Protein AF-A0A5C4MK24-F1 (afdb_monomer_lite)

pLDDT: mean 89.55, std 13.38, range [42.47, 98.56]

Sequence (210 aa):
MLLRALAVLITLAGPALAEPLPFEGTWDCDGGPMTFSAQTYQGQPIQSIEAGVPGDYLVTMQDGYRFALMDVTATGLTWSSPESGDIMECRRASGAVAAAGDLSAWNGRPSYELFGDASMQAPLVALMGQDAYEDAKWTFSVAPEMRQYGDWVSGTGCRAHMCNQEYGAVALNLRDGRILVAMKLDGEAMRTWGEARGDLPPPIVDTMMK

Foldseek 3Di:
DDDDDDDDDDDDDDDDDPDWDLPAAWWQKPVGIWGDGQADTVNAGWPDWDDDPVQKIWTAGPVRFIWIWHNRDNFWIWIAGPVVRDIIIITHQQFFDPQLPQQCVQAFPWCLVLLVDPSNVVSVCSFPNDVVSVLVNQQQPAWGRFHDDPQKTKTKGGHVPQCVAWIKMWIAGRPRRGIKIWIGHHPDQIDITGDPDDDDGPRHVVRNVD

InterPro domains:
  IPR061272 Inhibitor of vertebrate lysozyme (Ivy)-like domain [PF08816] (120-209)

Secondary structure (DSSP, 8-state):
-------------PPPPPPPPTT-EEEEETTEEEEE-SSEETTEEEEEEEE-STT-EEEEETTS-EEEEES--SSEEEEE-TTT--EEEEEEPTTB-TTS--GGGGTTSBHHHHHH-HHHHHHHHHHH-HHHHHHHHHHTSB-PBPEEETTEEEEEEE-TT-TTTSEEEEEEETTT-BEEEEEE-TTSPPEEES---SS--HHHHHHHT-

Structure (mmCIF, N/CA/C/O backbone):
data_AF-A0A5C4MK24-F1
#
_entry.id   AF-A0A5C4MK24-F1
#
loop_
_atom_site.group_PDB
_atom_site.id
_atom_site.type_symbol
_atom_site.label_atom_id
_atom_site.label_alt_id
_atom_site.label_comp_id
_atom_site.label_asym_id
_atom_site.label_entity_id
_atom_site.label_seq_id
_atom_site.pdbx_PDB_ins_code
_atom_site.Cartn_x
_atom_site.Cartn_y
_atom_site.Cartn_z
_atom_site.occupancy
_atom_site.B_iso_or_equiv
_atom_site.auth_seq_id
_atom_site.auth_comp_id
_atom_site.auth_asym_id
_atom_site.auth_atom_id
_atom_site.pdbx_PDB_model_num
ATOM 1 N N . MET A 1 1 ? -66.909 20.842 -9.252 1.00 42.47 1 MET A N 1
ATOM 2 C CA . MET A 1 1 ? -66.096 19.675 -8.849 1.00 42.47 1 MET A CA 1
ATOM 3 C C . MET A 1 1 ? -64.712 19.816 -9.470 1.00 42.47 1 MET A C 1
ATOM 5 O O . MET A 1 1 ? -64.554 19.510 -10.640 1.00 42.47 1 MET A O 1
ATOM 9 N N . LEU A 1 2 ? -63.737 20.347 -8.730 1.00 45.19 2 LEU A N 1
ATOM 10 C CA . LEU A 1 2 ? -62.320 20.303 -9.107 1.00 45.19 2 LEU A CA 1
ATOM 11 C C . LEU A 1 2 ? -61.567 19.682 -7.927 1.00 45.19 2 LEU A C 1
ATOM 13 O O . LEU A 1 2 ? -61.397 20.328 -6.897 1.00 45.19 2 LEU A O 1
ATOM 17 N N . LEU A 1 3 ? -61.171 18.417 -8.065 1.00 48.47 3 LEU A N 1
ATOM 18 C CA . LEU A 1 3 ? -60.271 17.744 -7.132 1.00 48.47 3 LEU A CA 1
ATOM 19 C C . LEU A 1 3 ? -58.838 18.006 -7.616 1.00 48.47 3 LEU A C 1
ATOM 21 O O . LEU A 1 3 ? -58.434 17.505 -8.664 1.00 48.47 3 LEU A O 1
ATOM 25 N N . ARG A 1 4 ? -58.078 18.825 -6.883 1.00 57.59 4 ARG A N 1
ATOM 26 C CA . ARG A 1 4 ? -56.627 18.952 -7.068 1.00 57.59 4 ARG A CA 1
ATOM 27 C C . ARG A 1 4 ? -55.955 17.783 -6.351 1.00 57.59 4 ARG A C 1
ATOM 29 O O . ARG A 1 4 ? -55.981 17.725 -5.126 1.00 57.59 4 ARG A O 1
ATOM 36 N N . ALA A 1 5 ? -55.366 16.867 -7.112 1.00 58.59 5 ALA A N 1
ATOM 37 C CA . ALA A 1 5 ? -54.495 15.831 -6.576 1.00 58.59 5 ALA A CA 1
ATOM 38 C C . ALA A 1 5 ? -53.134 16.452 -6.218 1.00 58.59 5 ALA A C 1
ATOM 40 O O . ALA A 1 5 ? -52.438 16.976 -7.087 1.00 58.59 5 ALA A O 1
ATOM 41 N N . LEU A 1 6 ? -52.778 16.421 -4.933 1.00 59.88 6 LEU A N 1
ATOM 42 C CA . LEU A 1 6 ? -51.434 16.727 -4.446 1.00 59.88 6 LEU A CA 1
ATOM 43 C C . LEU A 1 6 ? -50.599 15.444 -4.556 1.00 59.88 6 LEU A C 1
ATOM 45 O O . LEU A 1 6 ? -50.875 14.469 -3.859 1.00 59.88 6 LEU A O 1
ATOM 49 N N . ALA A 1 7 ? -49.597 15.430 -5.432 1.00 61.84 7 ALA A N 1
ATOM 50 C CA . ALA A 1 7 ? -48.600 14.366 -5.470 1.00 61.84 7 ALA A CA 1
ATOM 51 C C . ALA A 1 7 ? -47.517 14.669 -4.423 1.00 61.84 7 ALA A C 1
ATOM 53 O O . ALA A 1 7 ? -46.793 15.656 -4.544 1.00 61.84 7 ALA A O 1
ATOM 54 N N . VAL A 1 8 ? -47.433 13.841 -3.380 1.00 62.78 8 VAL A N 1
ATOM 55 C CA . VAL A 1 8 ? -46.358 13.889 -2.380 1.00 62.78 8 VAL A CA 1
ATOM 56 C C . VAL A 1 8 ? -45.181 13.080 -2.922 1.00 62.78 8 VAL A C 1
ATOM 58 O O . VAL A 1 8 ? -45.284 11.867 -3.091 1.00 62.78 8 VAL A O 1
ATOM 61 N N . LEU A 1 9 ? -44.072 13.757 -3.219 1.00 62.88 9 LEU A N 1
ATOM 62 C CA . LEU A 1 9 ? -42.798 13.127 -3.557 1.00 62.88 9 LEU A CA 1
ATOM 63 C C . LEU A 1 9 ? -42.109 12.711 -2.245 1.00 62.88 9 LEU A C 1
ATOM 65 O O . LEU A 1 9 ? -41.735 13.572 -1.453 1.00 62.88 9 LEU A O 1
ATOM 69 N N . ILE A 1 10 ? -41.964 11.407 -1.999 1.00 59.28 10 ILE A N 1
ATOM 70 C CA . ILE A 1 10 ? -41.181 10.872 -0.874 1.00 59.28 10 ILE A CA 1
ATOM 71 C C . ILE A 1 10 ? -39.770 10.584 -1.393 1.00 59.28 10 ILE A C 1
ATOM 73 O O . ILE A 1 10 ? -39.562 9.634 -2.145 1.00 59.28 10 ILE A O 1
ATOM 77 N N . THR A 1 11 ? -38.800 11.408 -1.008 1.00 54.44 11 THR A N 1
ATOM 78 C CA . THR A 1 11 ? -37.373 11.161 -1.243 1.00 54.44 11 THR A CA 1
ATOM 79 C C . THR A 1 11 ? -36.867 10.158 -0.206 1.00 54.44 11 THR A C 1
ATOM 81 O O . THR A 1 11 ? -36.745 10.480 0.973 1.00 54.44 11 THR A O 1
ATOM 84 N N . LEU A 1 12 ? -36.584 8.926 -0.633 1.00 61.16 12 LEU A N 1
ATOM 85 C CA . LEU A 1 12 ? -35.893 7.929 0.185 1.00 61.16 12 LEU A CA 1
ATOM 86 C C . LEU A 1 12 ? -34.412 8.323 0.277 1.00 61.16 12 LEU A C 1
ATOM 88 O O . LEU A 1 12 ? -33.651 8.100 -0.661 1.00 61.16 12 LEU A O 1
ATOM 92 N N . ALA A 1 13 ? -34.006 8.933 1.390 1.00 60.12 13 ALA A N 1
ATOM 93 C CA . ALA A 1 13 ? -32.593 9.056 1.723 1.00 60.12 13 ALA A CA 1
ATOM 94 C C . ALA A 1 13 ? -32.069 7.653 2.064 1.00 60.12 13 ALA A C 1
ATOM 96 O O . ALA A 1 13 ? -32.461 7.070 3.074 1.00 60.12 13 ALA A O 1
ATOM 97 N N . GLY A 1 14 ? -31.239 7.083 1.188 1.00 55.91 14 GLY A N 1
ATOM 98 C CA . GLY A 1 14 ? -30.501 5.864 1.510 1.00 55.91 14 GLY A CA 1
ATOM 99 C C . GLY A 1 14 ? -29.555 6.109 2.693 1.00 55.91 14 GLY A C 1
ATOM 100 O O . GLY A 1 14 ? -29.162 7.257 2.922 1.00 55.91 14 GLY A O 1
ATOM 101 N N . PRO A 1 15 ? -29.186 5.066 3.456 1.00 53.97 15 PRO A N 1
ATOM 102 C CA . PRO A 1 15 ? -28.172 5.209 4.489 1.00 53.97 15 PRO A CA 1
ATOM 103 C C . PRO A 1 15 ? -26.883 5.712 3.835 1.00 53.97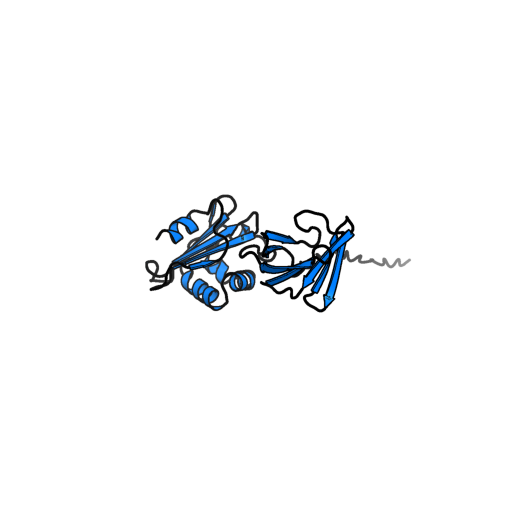 15 PRO A C 1
ATOM 105 O O . PRO A 1 15 ? -26.375 5.094 2.899 1.00 53.97 15 PRO A O 1
ATOM 108 N N . ALA A 1 16 ? -26.373 6.848 4.307 1.00 56.09 16 ALA A N 1
ATOM 109 C CA . ALA A 1 16 ? -25.017 7.251 3.986 1.00 56.09 16 ALA A CA 1
ATOM 110 C C . ALA A 1 16 ? -24.089 6.162 4.534 1.00 56.09 16 ALA A C 1
ATOM 112 O O . ALA A 1 16 ? -24.140 5.848 5.726 1.00 56.09 16 ALA A O 1
ATOM 113 N N . LEU A 1 17 ? -23.298 5.541 3.661 1.00 53.66 17 LEU A N 1
ATOM 114 C CA . LEU A 1 17 ? -22.215 4.671 4.101 1.00 53.66 17 LEU A CA 1
ATOM 115 C C . LEU A 1 17 ? -21.270 5.546 4.925 1.00 53.66 17 LEU A C 1
ATOM 117 O O . LEU A 1 17 ? -20.801 6.569 4.426 1.00 53.66 17 LEU A O 1
ATOM 121 N N . ALA A 1 18 ? -21.064 5.196 6.194 1.00 68.62 18 ALA A N 1
ATOM 122 C CA . ALA A 1 18 ? -20.081 5.881 7.018 1.00 68.62 18 ALA A CA 1
ATOM 123 C C . ALA A 1 18 ? -18.716 5.757 6.330 1.00 68.62 18 ALA A C 1
ATOM 125 O O . ALA A 1 18 ? -18.341 4.661 5.906 1.00 68.62 18 ALA A O 1
ATOM 126 N N . GLU A 1 19 ? -18.013 6.877 6.170 1.00 70.75 19 GLU A N 1
ATOM 127 C CA . GLU A 1 19 ? -16.648 6.847 5.653 1.00 70.75 19 GLU A CA 1
ATOM 128 C C . GLU A 1 19 ? -15.773 5.992 6.587 1.00 70.75 19 GLU A C 1
ATOM 130 O O . GLU A 1 19 ? -15.942 6.081 7.810 1.00 70.75 19 GLU A O 1
ATOM 135 N N . PRO A 1 20 ? -14.862 5.160 6.044 1.00 81.69 20 PRO A N 1
ATOM 136 C CA . PRO A 1 20 ? -13.952 4.370 6.863 1.00 81.69 20 PRO A CA 1
ATOM 137 C C . PRO A 1 20 ? -13.136 5.264 7.795 1.00 81.69 20 PRO A C 1
ATOM 139 O O . PRO A 1 20 ? -12.657 6.327 7.386 1.00 81.69 20 PRO A O 1
ATOM 142 N N . LEU A 1 21 ? -12.935 4.829 9.038 1.00 89.81 21 LEU A N 1
ATOM 143 C CA . LEU A 1 21 ? -12.113 5.584 9.978 1.00 89.81 21 LEU A CA 1
ATOM 144 C C . LEU A 1 21 ? -10.629 5.517 9.561 1.00 89.81 21 LEU A C 1
ATOM 146 O O . LEU A 1 21 ? -10.166 4.478 9.083 1.00 89.81 21 LEU A O 1
ATOM 150 N N . PRO A 1 22 ? -9.839 6.588 9.775 1.00 89.50 22 PRO A N 1
ATOM 151 C CA . PRO A 1 22 ? -8.432 6.645 9.358 1.00 89.50 22 PRO A CA 1
ATOM 152 C C . PRO A 1 22 ? -7.543 5.516 9.898 1.00 89.50 22 PRO A C 1
ATOM 154 O O . PRO A 1 22 ? -6.544 5.159 9.271 1.00 89.50 22 PRO A O 1
ATOM 157 N N . PHE A 1 23 ? -7.901 4.933 11.044 1.00 93.25 23 PHE A N 1
ATOM 158 C CA . PHE A 1 23 ? -7.165 3.826 11.650 1.00 93.25 23 PHE A CA 1
ATOM 159 C C . PHE A 1 23 ? -7.605 2.438 11.150 1.00 93.25 23 PHE A C 1
ATOM 161 O O . PHE A 1 23 ? -6.961 1.447 11.491 1.00 93.25 23 PHE A O 1
ATOM 168 N N . GLU A 1 24 ? -8.676 2.315 10.356 1.00 92.75 24 GLU A N 1
ATOM 169 C CA . GLU A 1 24 ? -9.141 1.001 9.892 1.00 92.75 24 GLU A CA 1
ATOM 170 C C . GLU A 1 24 ? -8.108 0.337 8.975 1.00 92.75 24 GLU A C 1
ATOM 172 O O . GLU A 1 24 ? -7.565 0.956 8.051 1.00 92.75 24 GLU A O 1
ATOM 177 N N . GLY A 1 25 ? -7.839 -0.943 9.228 1.00 87.44 25 GLY A N 1
ATOM 178 C CA . GLY A 1 25 ? -6.862 -1.746 8.503 1.00 87.44 25 GLY A CA 1
ATOM 179 C C . GLY A 1 25 ? -5.962 -2.571 9.417 1.00 87.44 25 GLY A C 1
ATOM 180 O O . GLY A 1 25 ? -6.202 -2.705 10.619 1.00 87.44 25 GLY A O 1
ATOM 181 N N . THR A 1 26 ? -4.920 -3.139 8.815 1.00 88.31 26 THR A N 1
ATOM 182 C CA . THR A 1 26 ? -3.877 -3.890 9.516 1.00 88.31 26 THR A CA 1
ATOM 183 C C . THR A 1 26 ? -2.650 -3.014 9.726 1.00 88.31 26 THR A C 1
ATOM 185 O O . THR A 1 26 ? -2.252 -2.251 8.843 1.00 88.31 26 THR A O 1
ATOM 188 N N . TRP A 1 27 ? -2.046 -3.153 10.895 1.00 92.06 27 TRP A N 1
ATOM 189 C CA . TRP A 1 27 ? -0.907 -2.386 11.359 1.00 92.06 27 TRP A CA 1
ATOM 190 C C . TRP A 1 27 ? 0.150 -3.332 11.906 1.00 92.06 27 TRP A C 1
ATOM 192 O O . TRP A 1 27 ? -0.176 -4.270 12.624 1.00 92.06 27 TRP A O 1
ATOM 202 N N . ASP A 1 28 ? 1.399 -3.098 11.545 1.00 91.00 28 ASP A N 1
ATOM 203 C CA . ASP A 1 28 ? 2.567 -3.752 12.112 1.00 91.00 28 ASP A CA 1
ATOM 204 C C . ASP A 1 28 ? 3.021 -2.951 13.338 1.00 91.00 28 ASP A C 1
ATOM 206 O O . ASP A 1 28 ? 3.490 -1.819 13.197 1.00 91.00 28 ASP A O 1
ATOM 210 N N . CYS A 1 29 ? 2.794 -3.502 14.530 1.00 93.75 29 CYS A N 1
ATOM 211 C CA . CYS A 1 29 ? 3.104 -2.878 15.816 1.00 93.75 29 CYS A CA 1
ATOM 212 C C . CYS A 1 29 ? 4.212 -3.659 16.538 1.00 93.75 29 CYS A C 1
ATOM 214 O O . CYS A 1 29 ? 4.394 -4.854 16.284 1.00 93.75 29 CYS A O 1
ATOM 216 N N . ASP A 1 30 ? 4.888 -3.019 17.497 1.00 84.00 30 ASP A N 1
ATOM 217 C CA . ASP A 1 30 ? 5.918 -3.615 18.370 1.00 84.00 30 ASP A CA 1
ATOM 218 C C . ASP A 1 30 ? 5.353 -4.710 19.311 1.00 84.00 30 ASP A C 1
ATOM 220 O O . ASP A 1 30 ? 5.281 -4.568 20.526 1.00 84.00 30 ASP A O 1
ATOM 224 N N . GLY A 1 31 ? 4.914 -5.828 18.741 1.00 78.69 31 GLY A N 1
ATOM 225 C CA . GLY A 1 31 ? 4.154 -6.883 19.422 1.00 78.69 31 GLY A CA 1
ATOM 226 C C . GLY A 1 31 ? 3.414 -7.819 18.462 1.00 78.69 31 GLY A C 1
ATOM 227 O O . GLY A 1 31 ? 2.913 -8.865 18.877 1.00 78.69 31 GLY A O 1
ATOM 228 N N . GLY A 1 32 ? 3.389 -7.478 17.172 1.00 84.31 32 GLY A N 1
ATOM 229 C CA . GLY A 1 32 ? 2.767 -8.251 16.108 1.00 84.31 32 GLY A CA 1
ATOM 230 C C . GLY A 1 32 ? 1.683 -7.460 15.374 1.00 84.31 32 GLY A C 1
ATOM 231 O O . GLY A 1 32 ? 1.372 -6.322 15.733 1.00 84.31 32 GLY A O 1
ATOM 232 N N . PRO A 1 33 ? 1.086 -8.064 14.334 1.00 87.88 33 PRO A N 1
ATOM 233 C CA . PRO A 1 33 ? 0.077 -7.395 13.535 1.00 87.88 33 PRO A CA 1
ATOM 234 C C . PRO A 1 33 ? -1.198 -7.143 14.346 1.00 87.88 33 PRO A C 1
ATOM 236 O O . PRO A 1 33 ? -1.732 -8.045 15.000 1.00 87.88 33 PRO A O 1
ATOM 239 N N . MET A 1 34 ? -1.726 -5.928 14.241 1.00 94.19 34 MET A N 1
ATOM 240 C CA . MET A 1 34 ? -3.004 -5.513 14.806 1.00 94.19 34 MET A CA 1
ATOM 241 C C . MET A 1 34 ? -3.989 -5.152 13.710 1.00 94.19 34 MET A C 1
ATOM 243 O O . MET A 1 34 ? -3.640 -4.462 12.758 1.00 94.19 34 MET A O 1
ATOM 247 N N . THR A 1 35 ? -5.231 -5.616 13.832 1.00 91.75 35 THR A N 1
ATOM 248 C CA . THR A 1 35 ? -6.302 -5.262 12.893 1.00 91.75 35 THR A CA 1
ATOM 249 C C . THR A 1 35 ? -7.389 -4.470 13.601 1.00 91.75 35 THR A C 1
ATOM 251 O O . THR A 1 35 ? -7.908 -4.913 14.629 1.00 91.75 35 THR A O 1
ATOM 254 N N . PHE A 1 36 ? -7.754 -3.332 13.015 1.00 94.50 36 PHE A N 1
ATOM 255 C CA . PHE A 1 36 ? -8.822 -2.459 13.489 1.00 94.50 36 PHE A CA 1
ATOM 256 C C . PHE A 1 36 ? -9.882 -2.276 12.400 1.00 94.50 36 PHE A C 1
ATOM 258 O O . PHE A 1 36 ? -9.557 -2.102 11.225 1.00 94.50 36 PHE A O 1
ATOM 265 N N . SER A 1 37 ? -11.148 -2.265 12.801 1.00 92.69 37 SER A N 1
ATOM 266 C CA . SER A 1 37 ? -12.273 -1.768 12.006 1.00 92.69 37 SER A CA 1
ATOM 267 C C . SER A 1 37 ? -13.183 -0.908 12.879 1.00 92.69 37 SER A C 1
ATOM 269 O O . SER A 1 37 ? -13.000 -0.839 14.096 1.00 92.69 37 SER A O 1
ATOM 271 N N . ALA A 1 38 ? -14.218 -0.307 12.294 1.00 91.81 38 ALA A N 1
ATOM 272 C CA . ALA A 1 38 ? -15.247 0.386 13.071 1.00 91.81 38 ALA A CA 1
ATOM 273 C C . ALA A 1 38 ? -16.053 -0.541 14.017 1.00 91.81 38 ALA A C 1
ATOM 275 O O . ALA A 1 38 ? -16.809 -0.051 14.854 1.00 91.81 38 ALA A O 1
ATOM 276 N N . GLN A 1 39 ? -15.925 -1.869 13.891 1.00 94.62 39 GLN A N 1
ATOM 277 C CA . GLN A 1 39 ? -16.697 -2.848 14.671 1.00 94.62 39 GLN A CA 1
ATOM 278 C C . GLN A 1 39 ? -15.840 -3.830 15.466 1.00 94.62 39 GLN A C 1
ATOM 280 O O . GLN A 1 39 ? -16.363 -4.457 16.386 1.00 94.62 39 GLN A O 1
ATOM 285 N N . THR A 1 40 ? -14.565 -4.019 15.116 1.00 95.06 40 THR A N 1
ATOM 286 C CA . THR A 1 40 ? -13.721 -5.028 15.762 1.00 95.06 40 THR A CA 1
ATOM 287 C C . THR A 1 40 ? -12.277 -4.583 15.960 1.00 95.06 40 THR A C 1
ATOM 289 O O . THR A 1 40 ? -11.718 -3.864 15.136 1.00 95.06 40 THR A O 1
ATOM 292 N N . TYR A 1 41 ? -11.661 -5.086 17.027 1.00 96.19 41 TYR A N 1
ATOM 293 C CA . TYR A 1 41 ? -10.224 -5.044 17.280 1.00 96.19 41 TYR A CA 1
ATOM 294 C C . TYR A 1 41 ? -9.726 -6.478 17.448 1.00 96.19 41 TYR A C 1
ATOM 296 O O . TYR A 1 41 ? -10.226 -7.208 18.302 1.00 96.19 41 TYR A O 1
ATOM 304 N N . GLN A 1 42 ? -8.800 -6.918 16.591 1.00 93.12 42 GLN A N 1
ATOM 305 C CA . GLN A 1 42 ? -8.329 -8.314 16.551 1.00 93.12 42 GLN A CA 1
ATOM 306 C C . GLN A 1 42 ? -9.482 -9.341 16.489 1.00 93.12 42 GLN A C 1
ATOM 308 O O . GLN A 1 42 ? -9.446 -10.400 17.115 1.00 93.12 42 GLN A O 1
ATOM 313 N N . GLY A 1 43 ? -10.552 -9.002 15.760 1.00 91.00 43 GLY A N 1
ATOM 314 C CA . GLY A 1 43 ? -11.764 -9.820 15.643 1.00 91.00 43 GLY A CA 1
ATOM 315 C C . GLY A 1 43 ? -12.696 -9.794 16.863 1.00 91.00 43 GLY A C 1
ATOM 316 O O . GLY A 1 43 ? -13.785 -10.360 16.789 1.00 91.00 43 GLY A O 1
ATOM 317 N N . GLN A 1 44 ? -12.319 -9.129 17.959 1.00 96.44 44 GLN A N 1
ATOM 318 C CA . GLN A 1 44 ? -13.180 -8.922 19.125 1.00 96.44 44 GLN A CA 1
ATOM 319 C C . GLN A 1 44 ? -14.082 -7.699 18.923 1.00 96.44 44 GLN A C 1
ATOM 321 O O . GLN A 1 44 ? -13.618 -6.702 18.370 1.00 96.44 44 GLN A O 1
ATOM 326 N N . PRO A 1 45 ? -15.354 -7.739 19.353 1.00 97.00 45 PRO A N 1
ATOM 327 C CA . PRO A 1 45 ? -16.308 -6.670 19.089 1.00 97.00 45 PRO A CA 1
ATOM 328 C C . PRO A 1 45 ? -16.009 -5.397 19.893 1.00 97.00 45 PRO A C 1
ATOM 330 O O . PRO A 1 45 ? -15.826 -5.427 21.112 1.00 97.00 45 PRO A O 1
ATOM 333 N N . ILE A 1 46 ? -16.041 -4.265 19.196 1.00 97.94 46 ILE A N 1
ATOM 334 C CA . ILE A 1 46 ? -15.970 -2.919 19.764 1.00 97.94 46 ILE A CA 1
ATOM 335 C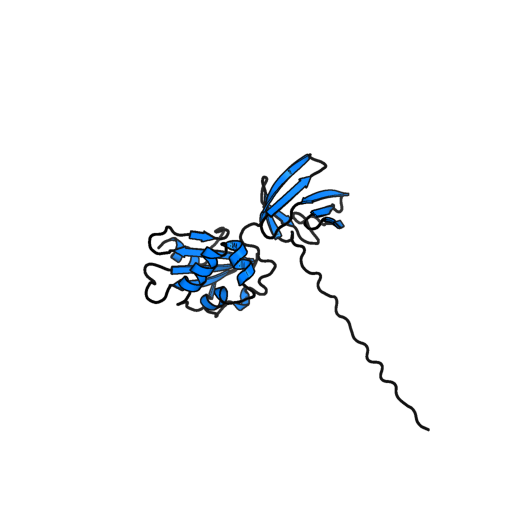 C . ILE A 1 46 ? -17.378 -2.489 20.202 1.00 97.94 46 ILE A C 1
ATOM 337 O O . ILE A 1 46 ? -18.359 -2.701 19.489 1.00 97.94 46 ILE A O 1
ATOM 341 N N . GLN A 1 47 ? -17.484 -1.883 21.384 1.00 98.00 47 GLN A N 1
ATOM 342 C CA . GLN A 1 47 ? -18.713 -1.273 21.894 1.00 98.00 47 GL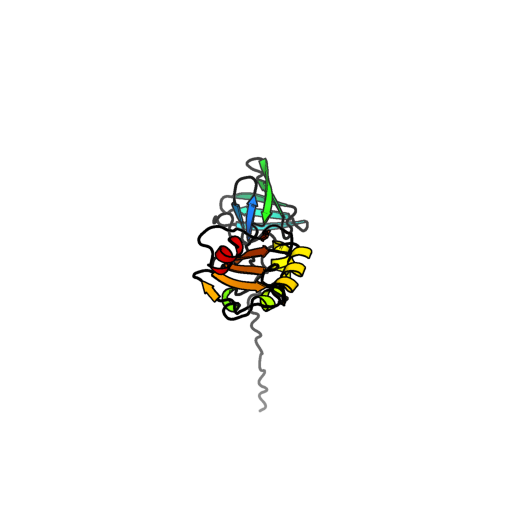N A CA 1
ATOM 343 C C . GLN A 1 47 ? -18.878 0.166 21.392 1.00 98.00 47 GLN A C 1
ATOM 345 O O . GLN A 1 47 ? -19.965 0.539 20.949 1.00 98.00 47 GLN A O 1
ATOM 350 N N . SER A 1 48 ? -17.826 0.982 21.485 1.00 97.31 48 SER A N 1
ATOM 351 C CA . SER A 1 48 ? -17.851 2.380 21.048 1.00 97.31 48 SER A CA 1
ATOM 352 C C . SER A 1 48 ? -16.468 2.890 20.649 1.00 97.31 48 SER A C 1
ATOM 354 O O . SER A 1 48 ? -15.441 2.400 21.119 1.00 97.31 48 SER A O 1
ATOM 356 N N . ILE A 1 49 ? -16.465 3.905 19.784 1.00 97.75 49 ILE A N 1
ATOM 357 C CA . ILE A 1 49 ? -15.282 4.658 19.365 1.00 97.75 49 ILE A CA 1
ATOM 358 C C . ILE A 1 49 ? -15.592 6.132 19.611 1.00 97.75 49 ILE A C 1
ATOM 360 O O . ILE A 1 49 ? -16.573 6.659 19.085 1.00 97.75 49 ILE A O 1
ATOM 364 N N . GLU A 1 50 ? -14.773 6.787 20.422 1.00 97.62 50 GLU A N 1
ATOM 365 C CA . GLU A 1 50 ? -14.883 8.209 20.730 1.00 97.62 50 GLU A CA 1
ATOM 366 C C . GLU A 1 50 ? -13.715 8.942 20.065 1.00 97.62 50 GLU A C 1
ATOM 368 O O . GLU A 1 50 ? -12.555 8.630 20.330 1.00 97.62 50 GLU A O 1
ATOM 373 N N . ALA A 1 51 ? -14.007 9.904 19.188 1.00 94.75 51 ALA A N 1
ATOM 374 C CA . ALA A 1 51 ? -12.980 10.761 18.601 1.00 94.75 51 ALA A CA 1
ATOM 375 C C . ALA A 1 51 ? -12.620 11.892 19.579 1.00 94.75 51 ALA A C 1
ATOM 377 O O . ALA A 1 51 ? -13.510 12.557 20.115 1.00 94.75 51 ALA A O 1
ATOM 378 N N . GLY A 1 52 ? -11.322 12.092 19.807 1.00 91.62 52 GLY A N 1
ATOM 379 C CA . GLY A 1 52 ? -10.778 13.157 20.644 1.00 91.62 52 GLY A CA 1
ATOM 380 C C . GLY A 1 52 ? -10.351 14.369 19.817 1.00 91.62 52 GLY A C 1
ATOM 381 O O . GLY A 1 52 ? -11.126 14.925 19.035 1.00 91.62 52 GLY A O 1
ATOM 382 N N . VAL A 1 53 ? -9.099 14.795 19.998 1.00 92.69 53 VAL A N 1
ATOM 383 C CA . VAL A 1 53 ? -8.457 15.729 19.062 1.00 92.69 53 VAL A CA 1
ATOM 384 C C . VAL A 1 53 ? -8.250 15.043 17.700 1.00 92.69 53 VAL A C 1
ATOM 386 O O . VAL A 1 53 ? -8.256 13.814 17.634 1.00 92.69 53 VAL A O 1
ATOM 389 N N . PRO A 1 54 ? -8.105 15.788 16.589 1.00 92.44 54 PRO A N 1
ATOM 390 C CA . PRO A 1 54 ? -7.901 15.174 15.278 1.00 92.44 54 PRO A CA 1
ATOM 391 C C . PRO A 1 54 ? -6.697 14.222 15.275 1.00 92.44 54 PRO A C 1
ATOM 393 O O . PRO A 1 54 ? -5.589 14.653 15.576 1.00 92.44 54 PRO A O 1
ATOM 396 N N . GLY A 1 55 ? -6.929 12.957 14.914 1.00 89.75 55 GLY A N 1
ATOM 397 C CA . GLY A 1 55 ? -5.913 11.897 14.943 1.00 89.75 55 GLY A CA 1
ATOM 398 C C . GLY A 1 55 ? -5.985 10.983 16.170 1.00 89.75 55 GLY A C 1
ATOM 399 O O . GLY A 1 55 ? -5.370 9.922 16.141 1.00 89.75 55 GLY A O 1
ATOM 400 N N . ASP A 1 56 ? -6.790 11.328 17.179 1.00 97.25 56 ASP A N 1
ATOM 401 C CA . ASP A 1 56 ? -6.889 10.567 18.424 1.00 97.25 56 ASP A CA 1
ATOM 402 C C . ASP A 1 56 ? -8.264 9.918 18.596 1.00 97.25 56 ASP A C 1
ATOM 404 O O . ASP A 1 56 ? -9.317 10.548 18.439 1.00 97.25 56 ASP A O 1
ATOM 408 N N . TYR A 1 57 ? -8.247 8.647 18.986 1.00 98.06 57 TYR A N 1
ATOM 409 C CA . TYR A 1 57 ? -9.429 7.825 19.192 1.00 98.06 57 TYR A CA 1
ATOM 410 C C . TYR A 1 57 ? -9.311 7.040 20.490 1.00 98.06 57 TYR A C 1
ATOM 412 O O . TYR A 1 57 ? -8.273 6.455 20.796 1.00 98.06 57 TYR A O 1
ATOM 420 N N . LEU A 1 58 ? -10.412 6.970 21.228 1.00 98.19 58 LEU A N 1
ATOM 421 C CA . LEU A 1 58 ? -10.563 6.095 22.379 1.00 98.19 58 LEU A CA 1
ATOM 422 C C . LEU A 1 58 ? -11.540 4.980 22.018 1.00 98.19 58 LEU A C 1
ATOM 424 O O . LEU A 1 58 ? -12.709 5.233 21.719 1.00 98.19 58 LEU A O 1
ATOM 428 N N . VAL A 1 59 ? -11.055 3.742 22.032 1.00 98.25 59 VAL A N 1
ATOM 429 C CA . VAL A 1 59 ? -11.842 2.555 21.692 1.00 98.25 59 VAL A CA 1
ATOM 430 C C . VAL A 1 59 ? -12.257 1.857 22.978 1.00 98.25 59 VAL A C 1
ATOM 432 O O . VAL A 1 59 ? -11.427 1.619 23.852 1.00 98.25 59 VAL A O 1
ATOM 435 N N . THR A 1 60 ? -13.544 1.530 23.096 1.00 98.44 60 THR A N 1
ATOM 436 C CA . THR A 1 60 ? -14.098 0.746 24.208 1.00 98.44 60 THR A CA 1
ATOM 437 C C . THR A 1 60 ? -14.633 -0.575 23.670 1.00 98.44 60 THR A C 1
ATOM 439 O O . THR A 1 60 ? -15.467 -0.590 22.765 1.00 98.44 60 THR A O 1
ATOM 442 N N . MET A 1 61 ? -14.147 -1.683 24.217 1.00 98.25 61 MET A N 1
ATOM 443 C CA . MET A 1 61 ? -14.549 -3.050 23.887 1.00 98.25 61 MET A CA 1
ATOM 444 C C . MET A 1 61 ? -15.805 -3.463 24.666 1.00 98.25 61 MET A C 1
ATOM 446 O O . MET A 1 61 ? -16.163 -2.833 25.659 1.00 98.25 61 MET A O 1
ATOM 450 N N . GLN A 1 62 ? -16.483 -4.537 24.245 1.00 97.69 62 GLN A N 1
ATOM 451 C CA . GLN A 1 62 ? -17.699 -5.015 24.930 1.00 97.69 62 GLN A CA 1
ATOM 452 C C . GLN A 1 62 ? -17.482 -5.521 26.364 1.00 97.69 62 GLN A C 1
ATOM 454 O O . GLN A 1 62 ? -18.424 -5.529 27.154 1.00 97.69 62 GLN A O 1
ATOM 459 N N . ASP A 1 63 ? -16.271 -5.956 26.704 1.00 96.06 63 ASP A N 1
ATOM 460 C CA . ASP A 1 63 ? -15.894 -6.375 28.059 1.00 96.06 63 ASP A CA 1
ATOM 461 C C . ASP A 1 63 ? -15.511 -5.195 28.971 1.00 96.06 63 ASP A C 1
ATOM 463 O O . ASP A 1 63 ? -15.222 -5.392 30.150 1.00 96.06 63 ASP A O 1
ATOM 467 N N . GLY A 1 64 ? -15.552 -3.966 28.447 1.00 96.94 64 GLY A N 1
ATOM 468 C CA . GLY A 1 64 ? -15.172 -2.749 29.152 1.00 96.94 64 GLY A CA 1
ATOM 469 C C . GLY A 1 64 ? -13.692 -2.385 29.030 1.00 96.94 64 GLY A C 1
ATOM 470 O O . GLY A 1 64 ? -13.328 -1.305 29.501 1.00 96.94 64 GLY A O 1
ATOM 471 N N . TYR A 1 65 ? -12.860 -3.213 28.381 1.00 97.69 65 TYR A N 1
ATOM 472 C CA . TYR A 1 65 ? -11.472 -2.859 28.078 1.00 97.69 65 TYR A CA 1
ATOM 473 C C . TYR A 1 65 ? -11.420 -1.614 27.186 1.00 97.69 65 TYR A C 1
ATOM 475 O O . TYR A 1 65 ? -12.238 -1.445 26.275 1.00 97.69 65 TYR A O 1
ATOM 483 N N . ARG A 1 66 ? -10.450 -0.730 27.434 1.00 98.06 66 ARG A N 1
ATOM 484 C CA . ARG A 1 66 ? -10.256 0.500 26.657 1.00 98.06 66 ARG A CA 1
ATOM 485 C C . ARG A 1 66 ? -8.807 0.638 26.234 1.00 98.06 66 ARG A C 1
ATOM 487 O O . ARG A 1 66 ? -7.917 0.369 27.030 1.00 98.06 66 ARG A O 1
ATOM 494 N N . PHE A 1 67 ? -8.586 1.134 25.024 1.00 98.38 67 PHE A N 1
ATOM 495 C CA . PHE A 1 67 ? -7.266 1.516 24.525 1.00 98.38 67 PHE A CA 1
ATOM 496 C C . PHE A 1 67 ? -7.370 2.781 23.673 1.00 98.38 67 PHE A C 1
ATOM 498 O O . PHE A 1 67 ? -8.437 3.100 23.139 1.00 98.38 67 PHE A O 1
ATOM 505 N N . ALA A 1 68 ? -6.265 3.512 23.564 1.00 98.19 68 ALA A N 1
ATOM 506 C CA . ALA A 1 68 ? -6.170 4.707 22.739 1.00 98.19 68 ALA A CA 1
ATOM 507 C C . ALA A 1 68 ? -5.395 4.420 21.448 1.00 98.19 68 ALA A C 1
ATOM 509 O O . ALA A 1 68 ? -4.417 3.672 21.451 1.00 98.19 68 ALA A O 1
ATOM 510 N N . LEU A 1 69 ? -5.839 5.042 20.361 1.00 98.25 69 LEU A N 1
ATOM 511 C CA . LEU A 1 69 ? -5.093 5.195 19.119 1.00 98.25 69 LEU A CA 1
ATOM 512 C C . LEU A 1 69 ? -4.774 6.679 18.998 1.00 98.25 69 LEU A C 1
ATOM 514 O O . LEU A 1 69 ? -5.697 7.487 18.949 1.00 98.25 69 LEU A O 1
ATOM 518 N N . MET A 1 70 ? -3.499 7.029 19.007 1.00 97.94 70 MET A N 1
ATOM 519 C CA . MET A 1 70 ? -3.031 8.413 19.004 1.00 97.94 70 MET A CA 1
ATOM 520 C C . MET A 1 70 ? -2.228 8.682 17.740 1.00 97.94 70 MET A C 1
ATOM 522 O O . MET A 1 70 ? -1.703 7.743 17.132 1.00 97.94 70 MET A O 1
ATOM 526 N N . ASP A 1 71 ? -2.147 9.955 17.353 1.00 96.31 71 ASP A N 1
ATOM 527 C CA . ASP A 1 71 ? -1.337 10.412 16.218 1.00 96.31 71 ASP A CA 1
ATOM 528 C C . ASP A 1 71 ? -1.621 9.613 14.927 1.00 96.31 71 ASP A C 1
ATOM 530 O O . ASP A 1 71 ? -0.726 9.320 14.128 1.00 96.31 71 ASP A O 1
ATOM 534 N N . VAL A 1 72 ? -2.887 9.227 14.713 1.00 95.38 72 VAL A N 1
ATOM 535 C CA . VAL A 1 72 ? -3.285 8.422 13.554 1.00 95.38 72 VAL A CA 1
ATOM 536 C C . VAL A 1 72 ? -3.080 9.228 12.275 1.00 95.38 72 VAL A C 1
ATOM 538 O O . VAL A 1 72 ? -3.733 10.241 12.019 1.00 95.38 72 VAL A O 1
ATOM 541 N N . THR A 1 73 ? -2.207 8.713 11.419 1.00 89.44 73 THR A N 1
ATOM 542 C CA . THR A 1 73 ? -1.949 9.205 10.066 1.00 89.44 73 THR A CA 1
ATOM 543 C C . THR A 1 73 ? -2.298 8.132 9.035 1.00 89.44 73 THR A C 1
ATOM 545 O O . THR A 1 73 ? -2.760 7.039 9.361 1.00 89.44 73 THR A O 1
ATOM 548 N N . ALA A 1 74 ? -2.050 8.415 7.755 1.00 79.81 74 ALA A N 1
ATOM 549 C CA . ALA A 1 74 ? -2.221 7.419 6.702 1.00 79.81 74 ALA A CA 1
ATOM 550 C C . ALA A 1 74 ? -1.294 6.198 6.870 1.00 79.81 74 ALA A C 1
ATOM 552 O O . ALA A 1 74 ? -1.632 5.121 6.387 1.00 79.81 74 ALA A O 1
ATOM 553 N N . THR A 1 75 ? -0.137 6.343 7.526 1.00 82.25 75 THR A N 1
ATOM 554 C CA . THR A 1 75 ? 0.924 5.318 7.548 1.00 82.25 75 THR A CA 1
ATOM 555 C C . THR A 1 75 ? 1.434 4.957 8.940 1.00 82.25 75 THR A C 1
ATOM 557 O O . THR A 1 75 ? 2.138 3.957 9.069 1.00 82.25 75 THR A O 1
ATOM 560 N N . GLY A 1 76 ? 1.081 5.721 9.972 1.00 90.00 76 GLY A N 1
ATOM 561 C CA . GLY A 1 76 ? 1.487 5.490 11.359 1.00 90.00 76 GLY A CA 1
ATOM 562 C C . GLY A 1 76 ? 0.350 5.744 12.345 1.00 90.00 76 GLY A C 1
ATOM 563 O O . GLY A 1 76 ? -0.544 6.538 12.051 1.00 90.00 76 GLY A O 1
ATOM 564 N N . LEU A 1 77 ? 0.388 5.061 13.484 1.00 96.81 77 LEU A N 1
ATOM 565 C CA . LEU A 1 77 ? -0.381 5.390 14.683 1.00 96.81 77 LEU A CA 1
ATOM 566 C C . LEU A 1 77 ? 0.375 4.911 15.924 1.00 96.81 77 LEU A C 1
ATOM 568 O O . LEU A 1 77 ? 1.192 3.996 15.826 1.00 96.81 77 LEU A O 1
ATOM 572 N N . THR A 1 78 ? 0.035 5.454 17.087 1.00 97.75 78 THR A N 1
ATOM 573 C CA . THR A 1 78 ? 0.503 4.953 18.382 1.00 97.75 78 THR A CA 1
ATOM 574 C C . THR A 1 78 ? -0.651 4.261 19.103 1.00 97.75 78 THR A C 1
ATOM 576 O O . THR A 1 78 ? -1.684 4.871 19.381 1.00 97.75 78 THR A O 1
ATOM 579 N N . TRP A 1 79 ? -0.491 2.980 19.426 1.00 98.00 79 TRP A N 1
ATOM 580 C CA . TRP A 1 79 ? -1.436 2.228 20.247 1.00 98.00 79 TRP A CA 1
ATOM 581 C C . TRP A 1 79 ? -1.041 2.327 21.722 1.00 98.00 79 TRP A C 1
ATOM 583 O O . TRP A 1 79 ? 0.132 2.176 22.057 1.00 98.00 79 TRP A O 1
ATOM 593 N N . SER A 1 80 ? -2.003 2.563 22.615 1.00 97.69 80 SER A N 1
ATOM 594 C CA . SER A 1 80 ? -1.750 2.677 24.057 1.00 97.69 80 SER A CA 1
ATOM 595 C C . SER A 1 80 ? -2.797 1.946 24.892 1.00 97.69 80 SER A C 1
ATOM 597 O O . SER A 1 80 ? -4.001 2.180 24.751 1.00 97.69 80 SER A O 1
ATOM 599 N N . SER A 1 81 ? -2.329 1.085 25.798 1.00 97.12 81 SER A N 1
ATOM 600 C CA . SER A 1 81 ? -3.151 0.335 26.748 1.00 97.12 81 SER A CA 1
ATOM 601 C C . SER A 1 81 ? -3.022 0.912 28.156 1.00 97.12 81 SER A C 1
ATOM 603 O O . SER A 1 81 ? -1.977 0.758 28.789 1.00 97.12 81 SER A O 1
ATOM 605 N N . PRO A 1 82 ? -4.079 1.522 28.712 1.00 95.19 82 PRO A N 1
ATOM 606 C CA . PRO A 1 82 ? -4.067 2.008 30.086 1.00 95.19 82 PRO A CA 1
ATOM 607 C C . PRO A 1 82 ? -4.001 0.888 31.136 1.00 95.19 82 PRO A C 1
ATOM 609 O O . PRO A 1 82 ? -3.532 1.142 32.242 1.00 95.19 82 PRO A O 1
ATOM 612 N N . GLU A 1 83 ? -4.459 -0.332 30.831 1.00 96.00 83 GLU A N 1
ATOM 613 C CA . GLU A 1 83 ? -4.445 -1.440 31.802 1.00 96.00 83 GLU A CA 1
ATOM 614 C C . GLU A 1 83 ? -3.055 -2.049 31.991 1.00 96.00 83 GLU A C 1
ATOM 616 O O . GLU A 1 83 ? -2.664 -2.346 33.120 1.00 96.00 83 GLU A O 1
ATOM 621 N N . SER A 1 84 ? -2.303 -2.226 30.901 1.00 96.00 84 SER A N 1
ATOM 622 C CA . SER A 1 84 ? -0.937 -2.764 30.955 1.00 96.00 84 SER A CA 1
ATOM 623 C C . SER A 1 84 ? 0.138 -1.677 31.034 1.00 96.00 84 SER A C 1
ATOM 625 O O . SER A 1 84 ? 1.232 -1.941 31.525 1.00 96.00 84 SER A O 1
ATOM 627 N N . GLY A 1 85 ? -0.170 -0.454 30.594 1.00 96.88 85 GLY A N 1
ATOM 628 C CA . GLY A 1 85 ? 0.794 0.636 30.438 1.00 96.88 85 GLY A CA 1
ATOM 629 C C . GLY A 1 85 ? 1.618 0.555 29.149 1.00 96.88 85 GLY A C 1
ATOM 630 O O . GLY A 1 85 ? 2.531 1.360 28.973 1.00 96.88 85 GLY A O 1
ATOM 631 N N . ASP A 1 86 ? 1.317 -0.398 28.263 1.00 95.88 86 ASP A N 1
ATOM 632 C CA . ASP A 1 86 ? 2.034 -0.575 27.002 1.00 95.88 86 ASP A CA 1
ATOM 633 C C . ASP A 1 86 ? 1.717 0.559 26.026 1.00 95.88 86 ASP A C 1
ATOM 635 O O . ASP A 1 86 ? 0.559 0.947 25.851 1.00 95.88 86 ASP A O 1
ATOM 639 N N . ILE A 1 87 ? 2.758 1.042 25.352 1.00 96.81 87 ILE A N 1
ATOM 640 C CA . ILE A 1 87 ? 2.674 2.003 24.255 1.00 96.81 87 ILE A CA 1
ATOM 641 C C . ILE A 1 87 ? 3.467 1.411 23.096 1.00 96.81 87 ILE A C 1
ATOM 643 O O . ILE A 1 87 ? 4.635 1.062 23.266 1.00 96.81 87 ILE A O 1
ATOM 647 N N . MET A 1 88 ? 2.828 1.277 21.939 1.00 96.50 88 MET A N 1
ATOM 648 C CA . MET A 1 88 ? 3.422 0.684 20.747 1.00 96.50 88 MET A CA 1
ATOM 649 C C . MET A 1 88 ? 3.278 1.623 19.564 1.00 96.50 88 MET A C 1
ATOM 651 O O . MET A 1 88 ? 2.183 2.096 19.259 1.00 96.50 88 MET A O 1
ATOM 655 N N . GLU A 1 89 ? 4.387 1.837 18.869 1.00 95.44 89 GLU A N 1
ATOM 656 C CA . GLU A 1 89 ? 4.372 2.467 17.560 1.00 95.44 89 GLU A CA 1
ATOM 657 C C . GLU A 1 89 ? 3.931 1.434 16.529 1.00 95.44 89 GLU A C 1
ATOM 659 O O . GLU A 1 89 ? 4.421 0.303 16.490 1.00 95.44 89 GLU A O 1
ATOM 664 N N . CYS A 1 90 ? 2.983 1.829 15.693 1.00 95.31 90 CYS A N 1
ATOM 665 C CA . CYS A 1 90 ? 2.409 0.984 14.671 1.00 95.31 90 CYS A CA 1
ATOM 666 C C . CYS A 1 90 ? 2.611 1.634 13.310 1.00 95.31 90 CYS A C 1
ATOM 668 O O . CYS A 1 90 ? 2.305 2.810 13.104 1.00 95.31 90 CYS A O 1
ATOM 670 N N . ARG A 1 91 ? 3.064 0.852 12.336 1.00 90.81 91 ARG A N 1
ATOM 671 C CA . ARG A 1 91 ? 3.065 1.251 10.928 1.00 90.81 91 ARG A CA 1
ATOM 672 C C . ARG A 1 91 ? 1.931 0.563 10.215 1.00 90.81 91 ARG A C 1
ATOM 674 O O . ARG A 1 91 ? 1.656 -0.601 10.472 1.00 90.81 91 ARG A O 1
ATOM 681 N N . ARG A 1 92 ? 1.269 1.254 9.294 1.00 87.31 92 ARG A N 1
ATOM 682 C CA . ARG A 1 92 ? 0.248 0.608 8.473 1.00 87.31 92 ARG A CA 1
ATOM 683 C C . ARG A 1 92 ? 0.926 -0.534 7.722 1.00 87.31 92 ARG A C 1
ATOM 685 O O . ARG A 1 92 ? 1.928 -0.307 7.042 1.00 87.31 92 ARG A O 1
ATOM 692 N N . ALA A 1 93 ? 0.409 -1.751 7.879 1.00 80.31 93 ALA A N 1
ATOM 693 C CA . ALA A 1 93 ? 0.956 -2.915 7.204 1.00 80.31 93 ALA A CA 1
ATOM 694 C C . ALA A 1 93 ? 0.875 -2.634 5.702 1.00 80.31 93 ALA A C 1
ATOM 696 O O . ALA A 1 93 ? -0.208 -2.382 5.161 1.00 80.31 93 ALA A O 1
ATOM 697 N N . SER A 1 94 ? 2.036 -2.560 5.052 1.00 55.28 94 SER A N 1
ATOM 698 C CA . SER A 1 94 ? 2.171 -2.138 3.663 1.00 55.28 94 SER A CA 1
ATOM 699 C C . SER A 1 94 ? 1.399 -3.106 2.767 1.00 55.28 94 SER A C 1
ATOM 701 O O . SER A 1 94 ? 1.886 -4.188 2.437 1.00 55.28 94 SER A O 1
ATOM 703 N N . GLY A 1 95 ? 0.163 -2.753 2.419 1.00 53.56 95 GLY A N 1
ATOM 704 C CA . GLY A 1 95 ? -0.646 -3.562 1.521 1.00 53.56 95 GLY A CA 1
ATOM 705 C C . GLY A 1 95 ? -2.148 -3.351 1.624 1.00 53.56 95 GLY A C 1
ATOM 706 O O . GLY A 1 95 ? -2.778 -3.328 0.581 1.00 53.56 95 GLY A O 1
ATOM 707 N N . ALA A 1 96 ? -2.747 -3.175 2.802 1.00 52.50 96 ALA A N 1
ATOM 708 C CA . ALA A 1 96 ? -4.210 -3.146 2.889 1.00 52.50 96 ALA A CA 1
ATOM 709 C C . ALA A 1 96 ? -4.783 -1.795 2.425 1.00 52.50 96 ALA A C 1
ATOM 711 O O . ALA A 1 96 ? -4.954 -0.862 3.216 1.00 52.50 96 ALA A O 1
ATOM 712 N N . VAL A 1 97 ? -5.111 -1.690 1.136 1.00 52.91 97 VAL A N 1
ATOM 713 C CA . VAL A 1 97 ? -5.997 -0.633 0.655 1.00 52.91 97 VAL A CA 1
ATOM 714 C C . VAL A 1 97 ? -7.434 -1.016 0.952 1.00 52.91 97 VAL A C 1
ATOM 716 O O . VAL A 1 97 ? -8.105 -1.660 0.154 1.00 52.91 97 VAL A O 1
ATOM 719 N N . ALA A 1 98 ? -7.952 -0.533 2.075 1.00 51.50 98 ALA A N 1
ATOM 720 C CA . ALA A 1 98 ? -9.399 -0.484 2.269 1.00 51.50 98 ALA A CA 1
ATOM 721 C C . ALA A 1 98 ? -10.089 0.460 1.249 1.00 51.50 98 ALA A C 1
ATOM 723 O O . ALA A 1 98 ? -11.308 0.439 1.122 1.00 51.50 98 ALA A O 1
ATOM 724 N N . ALA A 1 99 ? -9.321 1.275 0.506 1.00 52.81 99 ALA A N 1
ATOM 725 C CA . ALA A 1 99 ? -9.832 2.361 -0.334 1.00 52.81 99 ALA A CA 1
ATOM 726 C C . ALA A 1 99 ? -9.718 2.158 -1.863 1.00 52.81 99 ALA A C 1
ATOM 728 O O . ALA A 1 99 ? -10.239 2.986 -2.603 1.00 52.81 99 ALA A O 1
ATOM 729 N N . ALA A 1 100 ? -9.073 1.098 -2.371 1.00 58.09 100 ALA A N 1
ATOM 730 C CA . ALA A 1 100 ? -8.816 0.946 -3.819 1.00 58.09 100 ALA A CA 1
ATOM 731 C C . ALA A 1 100 ? -10.014 0.434 -4.652 1.00 58.09 100 ALA A C 1
ATOM 733 O O . ALA A 1 100 ? -9.867 0.140 -5.837 1.00 58.09 100 ALA A O 1
ATOM 734 N N . GLY A 1 101 ? -11.207 0.332 -4.060 1.00 71.50 101 GLY A N 1
ATOM 735 C CA . GLY A 1 101 ? -12.393 -0.178 -4.750 1.00 71.50 101 GLY A CA 1
ATOM 736 C C . GLY A 1 101 ? -12.295 -1.670 -5.096 1.00 71.50 101 GLY A C 1
ATOM 737 O O . GLY A 1 101 ? -11.611 -2.438 -4.421 1.00 71.50 101 GLY A O 1
ATOM 738 N N . ASP A 1 102 ? -13.023 -2.095 -6.133 1.00 85.88 102 ASP A N 1
ATOM 739 C CA . ASP A 1 102 ? -13.024 -3.483 -6.606 1.00 85.88 102 ASP A CA 1
ATOM 740 C C . ASP A 1 102 ? -11.735 -3.803 -7.379 1.00 85.88 102 ASP A C 1
ATOM 742 O O . ASP A 1 102 ? -11.610 -3.524 -8.573 1.00 85.88 102 ASP A O 1
ATOM 746 N N . LEU A 1 103 ? -10.775 -4.432 -6.696 1.00 90.44 103 LEU A N 1
ATOM 747 C CA . LEU A 1 103 ? -9.491 -4.817 -7.286 1.00 90.44 103 LEU A CA 1
ATOM 748 C C . LEU A 1 103 ? -9.626 -5.831 -8.436 1.00 90.44 103 LEU A C 1
ATOM 750 O O . LEU A 1 103 ? -8.714 -5.941 -9.259 1.00 90.44 103 LEU A O 1
ATOM 754 N N . SER A 1 104 ? -10.747 -6.555 -8.537 1.00 92.69 104 SER A N 1
ATOM 755 C CA . SER A 1 104 ? -10.968 -7.508 -9.631 1.00 92.69 104 SER A CA 1
ATOM 756 C C . SER A 1 104 ? -11.197 -6.817 -10.978 1.00 92.69 104 SER A C 1
ATOM 758 O O . SER A 1 104 ? -10.902 -7.402 -12.023 1.00 92.69 104 SER A O 1
ATOM 760 N N . ALA A 1 105 ? -11.602 -5.540 -10.967 1.00 94.25 105 ALA A N 1
ATOM 761 C CA . ALA A 1 105 ? -11.790 -4.720 -12.164 1.00 94.25 105 ALA A CA 1
ATOM 762 C C . ALA A 1 105 ? -10.494 -4.484 -12.965 1.00 94.25 105 ALA A C 1
ATOM 764 O O . ALA A 1 105 ? -10.544 -4.040 -14.112 1.00 94.25 105 ALA A O 1
ATOM 765 N N . TRP A 1 106 ? -9.330 -4.785 -12.382 1.00 96.12 106 TRP A N 1
ATOM 766 C CA . TRP A 1 106 ? -8.036 -4.709 -13.059 1.00 96.12 106 TRP A CA 1
ATOM 767 C C . TRP A 1 106 ? -7.728 -5.929 -13.933 1.00 96.12 106 TRP A C 1
ATOM 769 O O . TRP A 1 106 ? -6.801 -5.880 -14.738 1.00 96.12 106 TRP A O 1
ATOM 779 N N . ASN A 1 107 ? -8.491 -7.020 -13.822 1.00 97.69 107 ASN A N 1
ATOM 780 C CA . ASN A 1 107 ? -8.302 -8.189 -14.676 1.00 97.69 107 ASN A CA 1
ATOM 781 C C . ASN A 1 107 ? -8.619 -7.844 -16.142 1.00 97.69 107 ASN A C 1
ATOM 783 O O . ASN A 1 107 ? -9.709 -7.370 -16.455 1.00 97.69 107 ASN A O 1
ATOM 787 N N . GLY A 1 108 ? -7.666 -8.091 -17.041 1.00 96.81 108 GLY A N 1
ATOM 788 C CA . GLY A 1 108 ? -7.753 -7.725 -18.457 1.00 96.81 108 GLY A CA 1
ATOM 789 C C . GLY A 1 108 ? -7.343 -6.283 -18.773 1.00 96.81 108 GLY A C 1
ATOM 790 O O . GLY A 1 108 ? -7.318 -5.916 -19.943 1.00 96.81 108 GLY A O 1
ATOM 791 N N . ARG A 1 109 ? -6.990 -5.458 -17.777 1.00 97.75 109 ARG A N 1
ATOM 792 C CA . ARG A 1 109 ? -6.470 -4.096 -17.998 1.00 97.75 109 ARG A CA 1
ATOM 793 C C . ARG A 1 109 ? -4.943 -4.094 -17.961 1.00 97.75 109 ARG A C 1
ATOM 795 O O . ARG A 1 109 ? -4.364 -4.844 -17.179 1.00 97.75 109 ARG A O 1
ATOM 802 N N . PRO A 1 110 ? -4.252 -3.280 -18.769 1.00 97.75 110 PRO A N 1
ATOM 803 C CA . PRO A 1 110 ? -2.800 -3.186 -18.703 1.00 97.75 110 PRO A CA 1
ATOM 804 C C . PRO A 1 110 ? -2.350 -2.432 -17.448 1.00 97.75 110 PRO A C 1
ATOM 806 O O . PRO A 1 110 ? -2.975 -1.455 -17.034 1.00 97.75 110 PRO A O 1
ATOM 809 N N . SER A 1 111 ? -1.231 -2.839 -16.844 1.00 96.94 111 SER A N 1
ATOM 810 C CA . SER A 1 111 ? -0.788 -2.244 -15.574 1.00 96.94 111 SER A C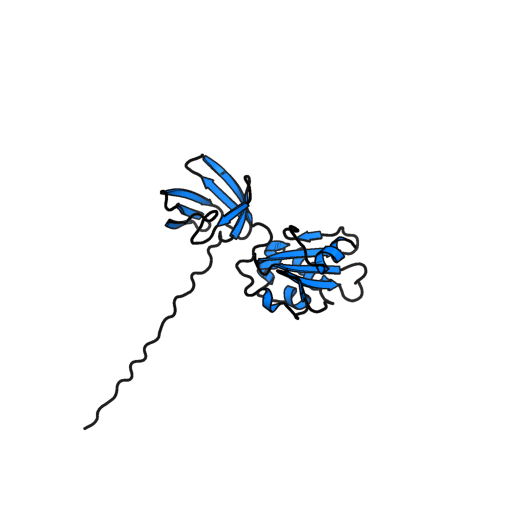A 1
ATOM 811 C C . SER A 1 111 ? -0.357 -0.778 -15.685 1.00 96.94 111 SER A C 1
ATOM 813 O O . SER A 1 111 ? -0.315 -0.102 -14.666 1.00 96.94 111 SER A O 1
ATOM 815 N N . TYR A 1 112 ? -0.087 -0.236 -16.881 1.00 97.00 112 TYR A N 1
ATOM 816 C CA . TYR A 1 112 ? 0.142 1.212 -17.024 1.00 97.00 112 TYR A CA 1
ATOM 817 C C . TYR A 1 112 ? -1.099 2.029 -16.645 1.00 97.00 112 TYR A C 1
ATOM 819 O O . TYR A 1 112 ? -0.965 3.143 -16.143 1.00 97.00 112 TYR A O 1
ATOM 827 N N . GLU A 1 113 ? -2.306 1.486 -16.858 1.00 96.94 113 GLU A N 1
ATOM 828 C CA . GLU A 1 113 ? -3.541 2.157 -16.451 1.00 96.94 113 GLU A CA 1
ATOM 829 C C . GLU A 1 113 ? -3.650 2.209 -14.931 1.00 96.94 113 GLU A C 1
ATOM 831 O O . GLU A 1 113 ? -4.069 3.234 -14.410 1.00 96.94 113 GLU A O 1
ATOM 836 N N . LEU A 1 114 ? -3.201 1.165 -14.221 1.00 95.81 114 LEU A N 1
ATOM 837 C CA . LEU A 1 114 ? -3.173 1.125 -12.755 1.00 95.81 114 LEU A CA 1
ATOM 838 C C . LEU A 1 114 ? -2.396 2.314 -12.178 1.00 95.81 114 LEU A C 1
ATOM 840 O O . LEU A 1 114 ? -2.880 2.995 -11.283 1.00 95.81 114 LEU A O 1
ATOM 844 N N . PHE A 1 115 ? -1.207 2.585 -12.719 1.00 96.25 115 PHE A N 1
ATOM 845 C CA . PHE A 1 115 ? -0.353 3.689 -12.273 1.00 96.25 115 PHE A CA 1
ATOM 846 C C . PHE A 1 115 ? -0.793 5.061 -12.813 1.00 96.25 115 PHE A C 1
ATOM 848 O O . PHE A 1 115 ? -0.295 6.088 -12.360 1.00 96.25 115 PHE A O 1
ATOM 855 N N . GLY A 1 116 ? -1.706 5.106 -13.785 1.00 94.38 116 GLY A N 1
ATOM 856 C CA . GLY A 1 116 ? -2.310 6.345 -14.287 1.00 94.38 116 GLY A CA 1
ATOM 857 C C . GLY A 1 116 ? -3.654 6.685 -13.638 1.00 94.38 116 GLY A C 1
ATOM 858 O O . GLY A 1 116 ? -4.167 7.785 -13.846 1.00 94.38 116 GLY A O 1
ATOM 859 N N . ASP A 1 117 ? -4.242 5.755 -12.886 1.00 95.19 117 ASP A N 1
ATOM 860 C CA . ASP A 1 117 ? -5.594 5.882 -12.355 1.00 95.19 117 ASP A CA 1
ATOM 861 C C . ASP A 1 117 ? -5.621 6.685 -11.050 1.00 95.19 117 ASP A C 1
ATOM 863 O O . ASP A 1 117 ? -4.917 6.389 -10.080 1.00 95.19 117 ASP A O 1
ATOM 867 N N . ALA A 1 118 ? -6.478 7.707 -11.013 1.00 90.44 118 ALA A N 1
ATOM 868 C CA . ALA A 1 118 ? -6.603 8.602 -9.868 1.00 90.44 118 ALA A CA 1
ATOM 869 C C . ALA A 1 118 ? -7.013 7.867 -8.578 1.00 90.44 118 ALA A C 1
ATOM 871 O O . ALA A 1 118 ? -6.585 8.262 -7.495 1.00 90.44 118 ALA A O 1
ATOM 872 N N . SER A 1 119 ? -7.803 6.789 -8.683 1.00 85.81 119 SER A N 1
ATOM 873 C CA . SER A 1 119 ? -8.213 5.977 -7.527 1.00 85.81 119 SER A CA 1
ATOM 874 C C . SER A 1 119 ? -7.062 5.166 -6.930 1.00 85.81 119 SER A C 1
ATOM 876 O O . SER A 1 119 ? -7.073 4.859 -5.739 1.00 85.81 119 SER A O 1
ATOM 878 N N . MET A 1 120 ? -6.038 4.868 -7.732 1.00 92.69 120 MET A N 1
ATOM 879 C CA . MET A 1 120 ? -4.882 4.072 -7.323 1.00 92.69 120 MET A CA 1
ATOM 880 C C . MET A 1 120 ? -3.689 4.925 -6.904 1.00 92.69 120 MET A C 1
ATOM 882 O O . MET A 1 120 ? -2.816 4.431 -6.190 1.00 92.69 120 MET A O 1
ATOM 886 N N . GLN A 1 121 ? -3.653 6.205 -7.285 1.00 92.62 121 GLN A N 1
ATOM 887 C CA . GLN A 1 121 ? -2.534 7.090 -6.970 1.00 92.62 121 GLN A CA 1
ATOM 888 C C . GLN A 1 121 ? -2.261 7.172 -5.463 1.00 92.62 121 GLN A C 1
ATOM 890 O O . GLN A 1 121 ? -1.147 6.888 -5.034 1.00 92.62 121 GLN A O 1
ATOM 895 N N . ALA A 1 122 ? -3.253 7.548 -4.650 1.00 85.06 122 ALA A N 1
ATOM 896 C CA . ALA A 1 122 ? -3.053 7.691 -3.205 1.00 85.06 122 ALA A CA 1
ATOM 897 C C . ALA A 1 122 ? -2.615 6.369 -2.532 1.00 85.06 122 ALA A C 1
ATOM 899 O O . ALA A 1 122 ? -1.620 6.391 -1.806 1.00 85.06 122 ALA A O 1
ATOM 900 N N . PRO A 1 123 ? -3.258 5.216 -2.810 1.00 84.56 123 PRO A N 1
ATOM 901 C CA . PRO A 1 123 ? -2.775 3.898 -2.397 1.00 84.56 123 PRO A CA 1
ATOM 902 C C . PRO A 1 123 ? -1.318 3.596 -2.733 1.00 84.56 123 PRO A C 1
ATOM 904 O O . PRO A 1 123 ? -0.555 3.157 -1.873 1.00 84.56 123 PRO A O 1
ATOM 907 N N . LEU A 1 124 ? -0.932 3.811 -3.990 1.00 93.19 124 LEU A N 1
ATOM 908 C CA . LEU A 1 124 ? 0.396 3.464 -4.471 1.00 93.19 124 LEU A CA 1
ATOM 909 C C . LEU A 1 124 ? 1.439 4.413 -3.885 1.00 93.19 124 LEU A C 1
ATOM 911 O O . LEU A 1 124 ? 2.445 3.945 -3.372 1.00 93.19 124 LEU A O 1
ATOM 915 N N . VAL A 1 125 ? 1.175 5.721 -3.845 1.00 91.12 125 VAL A N 1
ATOM 916 C CA . VAL A 1 125 ? 2.059 6.700 -3.190 1.00 91.12 125 VAL A CA 1
ATOM 917 C C . VAL A 1 125 ? 2.221 6.395 -1.700 1.00 91.12 125 VAL A C 1
ATOM 919 O O . VAL A 1 125 ? 3.335 6.472 -1.191 1.00 91.12 125 VAL A O 1
ATOM 922 N N . ALA A 1 126 ? 1.155 5.998 -0.999 1.00 82.19 126 ALA A N 1
ATOM 923 C CA . ALA A 1 126 ? 1.256 5.573 0.398 1.00 82.19 126 ALA A CA 1
ATOM 924 C C . ALA A 1 126 ? 2.116 4.306 0.561 1.00 82.19 126 ALA A C 1
ATOM 926 O O . ALA A 1 126 ? 2.834 4.174 1.550 1.00 82.19 126 ALA A O 1
ATOM 927 N N . LEU A 1 127 ? 2.066 3.392 -0.413 1.00 87.38 127 LEU A N 1
ATOM 928 C CA . LEU A 1 127 ? 2.833 2.149 -0.414 1.00 87.38 127 LEU A CA 1
ATOM 929 C C . LEU A 1 127 ? 4.329 2.359 -0.703 1.00 87.38 127 LEU A C 1
ATOM 931 O O . LEU A 1 127 ? 5.166 1.752 -0.036 1.00 87.38 127 LEU A O 1
ATOM 935 N N . MET A 1 128 ? 4.671 3.161 -1.716 1.00 93.94 128 MET A N 1
ATOM 936 C CA . MET A 1 128 ? 6.044 3.249 -2.238 1.00 93.94 128 MET A CA 1
ATOM 937 C C . MET A 1 128 ? 6.721 4.612 -2.098 1.00 93.94 128 MET A C 1
ATOM 939 O O . MET A 1 128 ? 7.931 4.715 -2.301 1.00 93.94 128 MET A O 1
ATOM 943 N N . GLY A 1 129 ? 5.973 5.641 -1.704 1.00 91.19 129 GLY A N 1
ATOM 944 C CA . GLY A 1 129 ? 6.403 7.034 -1.751 1.00 91.19 129 GLY A CA 1
ATOM 945 C C . GLY A 1 129 ? 6.174 7.668 -3.125 1.00 91.19 129 GLY A C 1
ATOM 946 O O . GLY A 1 129 ? 5.977 6.985 -4.130 1.00 91.19 129 GLY A O 1
ATOM 947 N N . GLN A 1 130 ? 6.201 9.003 -3.166 1.00 93.56 130 GLN A N 1
ATOM 948 C CA . GLN A 1 130 ? 5.916 9.775 -4.380 1.00 93.56 130 GLN A CA 1
ATOM 949 C C . GLN A 1 130 ? 6.932 9.504 -5.501 1.00 93.56 130 GLN A C 1
ATOM 951 O O . GLN A 1 130 ? 6.528 9.301 -6.642 1.00 93.56 130 GLN A O 1
ATOM 956 N N . ASP A 1 131 ? 8.229 9.464 -5.183 1.00 94.75 131 ASP A N 1
ATOM 957 C CA . ASP A 1 131 ? 9.286 9.302 -6.191 1.00 94.75 131 ASP A CA 1
ATOM 958 C C . ASP A 1 131 ? 9.215 7.924 -6.864 1.00 94.75 131 ASP A C 1
ATOM 960 O O . ASP A 1 131 ? 9.157 7.828 -8.087 1.00 94.75 131 ASP A O 1
ATOM 964 N N . ALA A 1 132 ? 9.100 6.853 -6.071 1.00 97.00 132 ALA A N 1
ATOM 965 C CA . ALA A 1 132 ? 8.980 5.495 -6.603 1.00 97.00 132 ALA A CA 1
ATOM 966 C C . ALA A 1 132 ? 7.691 5.288 -7.418 1.00 97.00 132 ALA A C 1
ATOM 968 O O 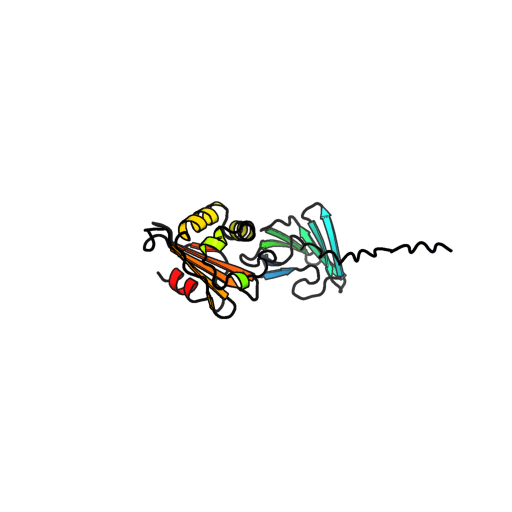. ALA A 1 132 ? 7.682 4.508 -8.369 1.00 97.00 132 ALA A O 1
ATOM 969 N N . TYR A 1 133 ? 6.610 5.991 -7.070 1.00 97.56 133 TYR A N 1
ATOM 970 C CA . TYR A 1 133 ? 5.370 5.971 -7.843 1.00 97.56 133 TYR A CA 1
ATOM 971 C C . TYR A 1 133 ? 5.540 6.612 -9.225 1.00 97.56 133 TYR A C 1
ATOM 973 O O . TYR A 1 133 ? 5.064 6.065 -10.222 1.00 97.56 133 TYR A O 1
ATOM 981 N N . GLU A 1 134 ? 6.246 7.741 -9.314 1.00 97.69 134 GLU A N 1
ATOM 982 C CA . GLU A 1 134 ? 6.548 8.362 -10.607 1.00 97.69 134 GLU A CA 1
ATOM 983 C C . GLU A 1 134 ? 7.511 7.501 -11.442 1.00 97.69 134 GLU A C 1
ATOM 985 O O . GLU A 1 134 ? 7.287 7.339 -12.647 1.00 97.69 134 GLU A O 1
ATOM 990 N N . ASP A 1 135 ? 8.502 6.861 -10.814 1.00 97.81 135 ASP A N 1
ATOM 991 C CA . ASP A 1 135 ? 9.359 5.870 -11.478 1.00 97.81 135 ASP A CA 1
ATOM 992 C C . ASP A 1 135 ? 8.532 4.696 -12.026 1.00 97.81 135 ASP A C 1
ATOM 994 O O . ASP A 1 135 ? 8.739 4.260 -13.162 1.00 97.81 135 ASP A O 1
ATOM 998 N N . ALA A 1 136 ? 7.550 4.206 -11.262 1.00 98.00 136 ALA A N 1
ATOM 999 C CA . ALA A 1 136 ? 6.659 3.137 -11.700 1.00 98.00 136 ALA A CA 1
ATOM 1000 C C . ALA A 1 136 ? 5.799 3.565 -12.900 1.00 98.00 136 ALA A C 1
ATOM 1002 O O . ALA A 1 136 ? 5.710 2.831 -13.882 1.00 98.00 136 ALA A O 1
ATOM 1003 N N . LYS A 1 137 ? 5.235 4.778 -12.911 1.00 97.50 137 LYS A N 1
ATOM 1004 C CA . LYS A 1 137 ? 4.484 5.288 -14.078 1.00 97.50 137 LYS A CA 1
ATOM 1005 C C . LYS A 1 137 ? 5.302 5.242 -15.367 1.00 97.50 137 LYS A C 1
ATOM 1007 O O . LYS A 1 137 ? 4.792 4.839 -16.412 1.00 97.50 137 LYS A O 1
ATOM 1012 N N . TRP A 1 138 ? 6.576 5.618 -15.292 1.00 96.31 138 TRP A N 1
ATOM 1013 C CA . TRP A 1 138 ? 7.492 5.541 -16.429 1.00 96.31 138 TRP A CA 1
ATOM 1014 C C . TRP A 1 138 ? 7.876 4.101 -16.781 1.00 96.31 138 TRP A C 1
ATOM 1016 O O . TRP A 1 138 ? 7.864 3.719 -17.960 1.00 96.31 138 TRP A O 1
ATOM 1026 N N . THR A 1 139 ? 8.172 3.291 -15.767 1.00 97.81 139 THR A N 1
ATOM 1027 C CA . THR A 1 139 ? 8.616 1.900 -15.918 1.00 97.81 139 THR A CA 1
ATOM 1028 C C . THR A 1 139 ? 7.514 0.984 -16.420 1.00 97.81 139 THR A C 1
ATOM 1030 O O . THR A 1 139 ? 7.811 -0.004 -17.066 1.00 97.81 139 THR A O 1
ATOM 1033 N N . PHE A 1 140 ? 6.240 1.282 -16.196 1.00 97.81 140 PHE A N 1
ATOM 1034 C CA . PHE A 1 140 ? 5.146 0.451 -16.698 1.00 97.81 140 PHE A CA 1
ATOM 1035 C C . PHE A 1 140 ? 4.587 0.933 -18.045 1.00 97.81 140 PHE A C 1
ATOM 1037 O O . PHE A 1 140 ? 3.587 0.394 -18.494 1.00 97.81 140 PHE A O 1
ATOM 1044 N N . SER A 1 141 ? 5.234 1.885 -18.731 1.00 96.88 141 SER A N 1
ATOM 1045 C CA . SER A 1 141 ? 4.748 2.468 -20.000 1.00 96.88 141 SER A CA 1
ATOM 1046 C C . SER A 1 141 ? 4.503 1.462 -21.138 1.00 96.88 141 SER A C 1
ATOM 1048 O O . SER A 1 141 ? 3.656 1.713 -21.995 1.00 96.88 141 SER A O 1
ATOM 1050 N N . VAL A 1 142 ? 5.196 0.319 -21.149 1.00 96.81 142 VAL A N 1
ATOM 1051 C CA . VAL A 1 142 ? 4.881 -0.836 -22.000 1.00 96.81 142 VAL A CA 1
ATOM 1052 C C . VAL A 1 142 ? 4.424 -1.979 -21.103 1.00 96.81 142 VAL A C 1
ATOM 1054 O O . VAL A 1 142 ? 5.247 -2.665 -20.500 1.00 96.81 142 VAL A O 1
ATOM 1057 N N . ALA A 1 143 ? 3.113 -2.195 -21.020 1.00 96.25 143 ALA A N 1
ATOM 1058 C CA . ALA A 1 143 ? 2.530 -3.216 -20.155 1.00 96.25 143 ALA A CA 1
ATOM 1059 C C . ALA A 1 143 ? 1.481 -4.065 -20.893 1.00 96.25 143 ALA A C 1
ATOM 1061 O O . ALA A 1 143 ? 0.544 -3.498 -21.462 1.00 96.25 143 ALA A O 1
ATOM 1062 N N . PRO A 1 144 ? 1.599 -5.407 -20.887 1.00 95.94 144 PRO A N 1
ATOM 1063 C CA . PRO A 1 144 ? 0.495 -6.285 -21.259 1.00 95.94 144 PRO A CA 1
ATOM 1064 C C . PRO A 1 144 ? -0.652 -6.219 -20.240 1.00 95.94 144 PRO A C 1
ATOM 1066 O O . PRO A 1 144 ? -0.528 -5.650 -19.155 1.00 95.94 144 PRO A O 1
ATOM 1069 N N . GLU A 1 145 ? -1.769 -6.855 -20.591 1.00 97.50 145 GLU A N 1
ATOM 1070 C CA . GLU A 1 145 ? -2.922 -7.016 -19.705 1.00 97.50 145 GLU A CA 1
ATOM 1071 C C . GLU A 1 145 ? -2.558 -7.788 -18.429 1.00 97.50 145 GLU A C 1
ATOM 1073 O O . GLU A 1 145 ? -1.911 -8.842 -18.472 1.00 97.50 145 GLU A O 1
ATOM 1078 N N . MET A 1 146 ? -3.029 -7.278 -17.293 1.00 98.44 146 MET A N 1
ATOM 1079 C CA . MET A 1 146 ? -3.026 -7.976 -16.016 1.00 98.44 146 MET A CA 1
ATOM 1080 C C . MET A 1 146 ? -3.990 -9.161 -16.083 1.00 98.44 146 MET A C 1
ATOM 1082 O O . MET A 1 146 ? -5.039 -9.105 -16.725 1.00 98.44 146 MET A O 1
ATOM 1086 N N . ARG A 1 147 ? -3.641 -10.249 -15.401 1.00 98.38 147 ARG A N 1
ATOM 1087 C CA . ARG A 1 147 ? -4.429 -11.482 -15.363 1.00 98.38 147 ARG A CA 1
ATOM 1088 C C . ARG A 1 147 ? -4.661 -11.925 -13.936 1.00 98.38 147 ARG A C 1
ATOM 1090 O O . ARG A 1 147 ? -3.844 -11.667 -13.052 1.00 98.38 147 ARG A O 1
ATOM 1097 N N . GLN A 1 148 ? -5.761 -12.632 -13.729 1.00 97.88 148 GLN A N 1
ATOM 1098 C CA . GLN A 1 148 ? -6.037 -13.268 -12.454 1.00 97.88 148 GLN A CA 1
ATOM 1099 C C . GLN A 1 148 ? -5.232 -14.570 -12.277 1.00 97.88 148 GLN A C 1
ATOM 1101 O O . GLN A 1 148 ? -5.198 -15.426 -13.161 1.00 97.88 148 GLN A O 1
ATOM 1106 N N . TYR A 1 149 ? -4.628 -14.727 -11.100 1.00 97.56 149 TYR A N 1
ATOM 1107 C CA . TYR A 1 149 ? -3.862 -15.878 -10.628 1.00 97.56 149 TYR A CA 1
ATOM 1108 C C . TYR A 1 149 ? -4.332 -16.237 -9.211 1.00 97.56 149 TYR A C 1
ATOM 1110 O O . TYR A 1 149 ? -3.797 -15.745 -8.218 1.00 97.56 149 TYR A O 1
ATOM 1118 N N . GLY A 1 150 ? -5.372 -17.067 -9.109 1.00 95.69 150 GLY A N 1
ATOM 1119 C CA . GLY A 1 150 ? -6.017 -17.353 -7.823 1.00 95.69 150 GLY A CA 1
ATOM 1120 C C . GLY A 1 150 ? -6.618 -16.085 -7.210 1.00 95.69 150 GLY A C 1
ATOM 1121 O O . GLY A 1 150 ? -7.417 -15.408 -7.860 1.00 95.69 150 GLY A O 1
ATOM 1122 N N . ASP A 1 151 ? -6.191 -15.756 -5.990 1.00 95.38 151 ASP A N 1
ATOM 1123 C CA . ASP A 1 151 ? -6.616 -14.558 -5.252 1.00 95.38 151 ASP A CA 1
ATOM 1124 C C . ASP A 1 151 ? -5.857 -13.288 -5.675 1.00 95.38 151 ASP A C 1
ATOM 1126 O O . ASP A 1 151 ? -5.978 -12.263 -5.018 1.00 95.38 151 ASP A O 1
ATOM 1130 N N . TRP A 1 152 ? -5.062 -13.320 -6.747 1.00 97.38 152 TRP A N 1
ATOM 1131 C CA . TRP A 1 152 ? -4.313 -12.159 -7.227 1.00 97.38 152 TRP A CA 1
ATOM 1132 C C . TRP A 1 152 ? -4.768 -11.720 -8.610 1.00 97.38 152 TRP A C 1
ATOM 1134 O O . TRP A 1 152 ? -5.007 -12.558 -9.470 1.00 97.38 152 TRP A O 1
ATOM 1144 N N . VAL A 1 153 ? -4.771 -10.418 -8.879 1.00 97.81 153 VAL A N 1
ATOM 1145 C CA . VAL A 1 153 ? -4.689 -9.869 -10.239 1.00 97.81 153 VAL A CA 1
ATOM 1146 C C . VAL A 1 153 ? -3.306 -9.264 -10.405 1.00 97.81 153 VAL A C 1
ATOM 1148 O O . VAL A 1 153 ? -2.895 -8.431 -9.603 1.00 97.81 153 VAL A O 1
ATOM 1151 N N . SER A 1 154 ? -2.554 -9.704 -11.410 1.00 98.31 154 SER A N 1
ATOM 1152 C CA . SER A 1 154 ? -1.154 -9.316 -11.566 1.00 98.31 154 SER A CA 1
ATOM 1153 C C . SER A 1 154 ? -0.764 -9.128 -13.024 1.00 98.31 154 SER A C 1
ATOM 1155 O O . SER A 1 154 ? -1.271 -9.814 -13.910 1.00 98.31 154 SER A O 1
ATOM 1157 N N . GLY A 1 155 ? 0.152 -8.199 -13.276 1.00 98.00 155 GLY A N 1
ATOM 1158 C CA . GLY A 1 155 ? 0.731 -7.966 -14.593 1.00 98.00 155 GLY A CA 1
ATOM 1159 C C . GLY A 1 155 ? 2.153 -7.442 -14.491 1.00 98.00 155 GLY A C 1
ATOM 1160 O O . GLY A 1 155 ? 2.648 -7.133 -13.405 1.00 98.00 155 GLY A O 1
ATOM 1161 N N . THR A 1 156 ? 2.809 -7.372 -15.641 1.00 98.50 156 THR A N 1
ATOM 1162 C CA . THR A 1 156 ? 4.169 -6.855 -15.785 1.00 98.50 156 THR A CA 1
ATOM 1163 C C . THR A 1 156 ? 4.167 -5.560 -16.580 1.00 98.50 156 THR A C 1
ATOM 1165 O O . THR A 1 156 ? 3.206 -5.233 -17.270 1.00 98.50 156 THR A O 1
ATOM 1168 N N . GLY A 1 157 ? 5.277 -4.839 -16.524 1.00 98.12 157 GLY A N 1
ATOM 1169 C CA . GLY A 1 157 ? 5.556 -3.753 -17.444 1.00 98.12 157 GLY A CA 1
ATOM 1170 C C . GLY A 1 157 ? 7.047 -3.512 -17.574 1.00 98.12 157 GLY A C 1
ATOM 1171 O O . GLY A 1 157 ? 7.855 -4.025 -16.798 1.00 98.12 157 GLY A O 1
ATOM 1172 N N . CYS A 1 158 ? 7.407 -2.753 -18.594 1.00 98.50 158 CYS A N 1
ATOM 1173 C CA . CYS A 1 158 ? 8.750 -2.245 -18.773 1.00 98.50 158 CYS A CA 1
ATOM 1174 C C . CYS A 1 158 ? 8.745 -0.869 -19.414 1.00 98.50 158 CYS A C 1
ATOM 1176 O O . CYS A 1 158 ? 7.779 -0.450 -20.062 1.00 98.50 158 CYS A O 1
ATOM 1178 N N . ARG A 1 159 ? 9.854 -0.155 -19.226 1.00 98.25 159 ARG A N 1
ATOM 1179 C CA . ARG A 1 159 ? 10.023 1.134 -19.870 1.00 98.25 159 ARG A CA 1
ATOM 1180 C C . ARG A 1 159 ? 10.217 0.921 -21.361 1.00 98.25 159 ARG A C 1
ATOM 1182 O O . ARG A 1 159 ? 10.970 0.038 -21.788 1.00 98.25 159 ARG A O 1
ATOM 1189 N N . ALA A 1 160 ? 9.556 1.754 -22.160 1.00 97.62 160 ALA A N 1
ATOM 1190 C CA . ALA A 1 160 ? 9.692 1.722 -23.609 1.00 97.62 160 ALA A CA 1
ATOM 1191 C C . ALA A 1 160 ? 11.172 1.693 -24.032 1.00 97.62 160 ALA A C 1
ATOM 1193 O O . ALA A 1 160 ? 11.978 2.509 -23.590 1.00 97.62 160 ALA A O 1
ATOM 1194 N N . HIS A 1 161 ? 11.513 0.727 -24.891 1.00 97.00 161 HIS A N 1
ATOM 1195 C CA . HIS A 1 161 ? 12.866 0.472 -25.406 1.00 97.00 161 HIS A CA 1
ATOM 1196 C C . HIS A 1 161 ? 13.928 0.043 -24.378 1.00 97.00 161 HIS A C 1
ATOM 1198 O O . HIS A 1 161 ? 15.081 -0.128 -24.765 1.00 97.00 161 HIS A O 1
ATOM 1204 N N . MET A 1 162 ? 13.569 -0.189 -23.110 1.00 97.62 162 MET A N 1
ATOM 1205 C CA . MET A 1 162 ? 14.517 -0.569 -22.052 1.00 97.62 162 MET A CA 1
ATOM 1206 C C . MET A 1 162 ? 14.070 -1.791 -21.239 1.00 97.62 162 MET A C 1
ATOM 1208 O O . MET A 1 162 ? 14.480 -1.967 -20.100 1.00 97.62 162 MET A O 1
ATOM 1212 N N . CYS A 1 163 ? 13.277 -2.691 -21.826 1.00 97.00 163 CYS A N 1
ATOM 1213 C CA . CYS A 1 163 ? 12.708 -3.851 -21.122 1.00 97.00 163 CYS A CA 1
ATOM 1214 C C . CYS A 1 163 ? 13.716 -4.875 -20.584 1.00 97.00 163 CYS A C 1
ATOM 1216 O O . CYS A 1 163 ? 13.343 -5.746 -19.804 1.00 97.00 163 CYS A O 1
ATOM 1218 N N . ASN A 1 164 ? 14.981 -4.794 -20.993 1.00 96.25 164 ASN A N 1
ATOM 1219 C CA . ASN A 1 164 ? 16.067 -5.607 -20.451 1.00 96.25 164 ASN A CA 1
ATOM 1220 C C . ASN A 1 164 ? 16.756 -4.976 -19.227 1.00 96.25 164 ASN A C 1
ATOM 1222 O O . ASN A 1 164 ? 17.577 -5.642 -18.605 1.00 96.25 164 ASN A O 1
ATOM 1226 N N . GLN A 1 165 ? 16.468 -3.710 -18.918 1.00 97.00 165 GLN A N 1
ATOM 1227 C CA . GLN A 1 165 ? 17.126 -2.931 -17.861 1.00 97.00 165 GLN A CA 1
ATOM 1228 C C . GLN A 1 165 ? 16.117 -2.398 -16.843 1.00 97.00 165 GLN A C 1
ATOM 1230 O O . GLN A 1 165 ? 16.366 -2.475 -15.645 1.00 97.00 165 GLN A O 1
ATOM 1235 N N . GLU A 1 166 ? 14.965 -1.921 -17.319 1.00 98.19 166 GLU A N 1
ATOM 1236 C CA . GLU A 1 166 ? 13.916 -1.315 -16.506 1.00 98.19 166 GLU A CA 1
ATOM 1237 C C . GLU A 1 166 ? 12.592 -2.053 -16.707 1.00 98.19 166 GLU A C 1
ATOM 1239 O O . GLU A 1 166 ? 11.936 -1.940 -17.751 1.00 98.19 166 GLU A O 1
ATOM 1244 N N . TYR A 1 167 ? 12.216 -2.846 -15.708 1.00 98.50 167 TYR A N 1
ATOM 1245 C CA . TYR A 1 167 ? 11.023 -3.684 -15.736 1.00 98.50 167 TYR A CA 1
ATOM 1246 C C . TYR A 1 167 ? 10.452 -3.878 -14.335 1.00 98.50 167 TYR A C 1
ATOM 1248 O O . TYR A 1 167 ? 11.136 -3.711 -13.326 1.00 98.50 167 TYR A O 1
ATOM 1256 N N . GLY A 1 168 ? 9.187 -4.267 -14.269 1.00 98.31 168 GLY A N 1
ATOM 1257 C CA . GLY A 1 168 ? 8.526 -4.541 -13.009 1.00 98.31 168 GLY A CA 1
ATOM 1258 C C . GLY A 1 168 ? 7.293 -5.417 -13.151 1.00 98.31 168 GLY A C 1
ATOM 1259 O O . GLY A 1 168 ? 6.841 -5.752 -14.249 1.00 98.31 168 GLY A O 1
ATOM 1260 N N . ALA A 1 169 ? 6.740 -5.763 -11.999 1.00 98.56 169 ALA A N 1
ATOM 1261 C CA . ALA A 1 169 ? 5.457 -6.415 -11.854 1.00 98.56 169 ALA A CA 1
ATOM 1262 C C . ALA A 1 169 ? 4.670 -5.793 -10.704 1.00 98.56 169 ALA A C 1
ATOM 1264 O O . ALA A 1 169 ? 5.236 -5.310 -9.723 1.00 98.56 169 ALA A O 1
ATOM 1265 N N . VAL A 1 170 ? 3.350 -5.830 -10.836 1.00 98.19 170 VAL A N 1
ATOM 1266 C CA . VAL A 1 170 ? 2.405 -5.425 -9.798 1.00 98.19 170 VAL A CA 1
ATOM 1267 C C . VAL A 1 170 ? 1.395 -6.540 -9.577 1.00 98.19 170 VAL A C 1
ATOM 1269 O O . VAL A 1 170 ? 1.009 -7.240 -10.518 1.00 98.19 170 VAL A O 1
ATOM 1272 N N . ALA A 1 171 ? 0.982 -6.727 -8.332 1.00 97.56 171 ALA A N 1
ATOM 1273 C CA . ALA A 1 171 ? -0.042 -7.676 -7.940 1.00 97.56 171 ALA A CA 1
ATOM 1274 C C . ALA A 1 171 ? -0.998 -7.056 -6.918 1.00 97.56 171 ALA A C 1
ATOM 1276 O O . ALA A 1 171 ? -0.575 -6.346 -6.009 1.00 97.56 171 ALA A O 1
ATOM 1277 N N . LEU A 1 172 ? -2.282 -7.355 -7.085 1.00 95.38 172 LEU A N 1
ATOM 1278 C CA . LEU A 1 172 ? -3.397 -6.902 -6.262 1.00 95.38 172 LEU A CA 1
ATOM 1279 C C . LEU A 1 172 ? -4.089 -8.137 -5.684 1.00 95.38 172 LEU A C 1
ATOM 1281 O O . LEU A 1 172 ? -4.588 -8.966 -6.447 1.00 95.38 172 LEU A O 1
ATOM 1285 N N . ASN A 1 173 ? -4.095 -8.300 -4.367 1.00 94.44 173 ASN A N 1
ATOM 1286 C CA . ASN A 1 173 ? -4.748 -9.422 -3.710 1.00 94.44 173 ASN A CA 1
ATOM 1287 C C . ASN A 1 173 ? -6.240 -9.120 -3.537 1.00 94.44 173 ASN A C 1
ATOM 1289 O O . ASN A 1 173 ? -6.623 -8.185 -2.839 1.00 94.44 173 ASN A O 1
ATOM 1293 N N . LEU A 1 174 ? -7.087 -9.933 -4.153 1.00 90.62 174 LEU A N 1
ATOM 1294 C CA . LEU A 1 174 ? -8.541 -9.798 -4.154 1.00 90.62 174 LEU A CA 1
ATOM 1295 C C . LEU A 1 174 ? -9.177 -10.117 -2.799 1.00 90.62 174 LEU A C 1
ATOM 1297 O O . LEU A 1 174 ? -10.307 -9.710 -2.545 1.00 90.62 174 LEU A O 1
ATOM 1301 N N . ARG A 1 175 ? -8.480 -10.868 -1.941 1.00 86.19 175 ARG A N 1
ATOM 1302 C CA . ARG A 1 175 ? -9.014 -11.332 -0.659 1.00 86.19 175 ARG A CA 1
ATOM 1303 C C . ARG A 1 175 ? -8.738 -10.354 0.473 1.00 86.19 175 ARG A C 1
ATOM 1305 O O . ARG A 1 175 ? -9.622 -10.112 1.288 1.00 86.19 175 ARG A O 1
ATOM 1312 N N . ASP A 1 176 ? -7.511 -9.853 0.559 1.00 81.75 176 ASP A N 1
ATOM 1313 C CA . ASP A 1 176 ? -7.052 -9.013 1.673 1.00 81.75 176 ASP A CA 1
ATOM 1314 C C . ASP A 1 176 ? -6.633 -7.599 1.246 1.00 81.75 176 ASP A C 1
ATOM 1316 O O . ASP A 1 176 ? -6.171 -6.805 2.066 1.00 81.75 176 ASP A O 1
ATOM 1320 N N . GLY A 1 177 ? -6.814 -7.266 -0.033 1.00 86.50 177 GLY A N 1
ATOM 1321 C CA . GLY A 1 177 ? -6.538 -5.941 -0.568 1.00 86.50 177 GLY A CA 1
ATOM 1322 C C . GLY A 1 177 ? -5.054 -5.625 -0.727 1.00 86.50 177 GLY A C 1
ATOM 1323 O O . GLY A 1 177 ? -4.740 -4.504 -1.114 1.00 86.50 177 GLY A O 1
ATOM 1324 N N . ARG A 1 178 ? -4.134 -6.561 -0.441 1.00 88.88 178 ARG A N 1
ATOM 1325 C CA . ARG A 1 178 ? -2.689 -6.308 -0.533 1.00 88.88 178 ARG A CA 1
ATOM 1326 C C . ARG A 1 178 ? -2.257 -5.877 -1.929 1.00 88.88 178 ARG A C 1
ATOM 1328 O O . ARG A 1 178 ? -2.532 -6.562 -2.908 1.00 88.88 178 ARG A O 1
ATOM 1335 N N . ILE A 1 179 ? -1.479 -4.803 -2.001 1.00 93.81 179 ILE A N 1
ATOM 1336 C CA . ILE A 1 179 ? -0.712 -4.442 -3.195 1.00 93.81 179 ILE A CA 1
ATOM 1337 C C . ILE A 1 179 ? 0.747 -4.852 -2.995 1.00 93.81 179 ILE A C 1
ATOM 1339 O O . ILE A 1 179 ? 1.341 -4.564 -1.956 1.00 93.81 179 ILE A O 1
ATOM 1343 N N . LEU A 1 180 ? 1.323 -5.489 -4.011 1.00 96.00 180 LEU A N 1
ATOM 1344 C CA . LEU A 1 180 ? 2.744 -5.794 -4.099 1.00 96.00 180 LEU A CA 1
ATOM 1345 C C . LEU A 1 180 ? 3.293 -5.248 -5.416 1.00 96.00 180 LEU A C 1
ATOM 1347 O O . LEU A 1 180 ? 2.728 -5.509 -6.478 1.00 96.00 180 LEU A O 1
ATOM 1351 N N . VAL A 1 181 ? 4.399 -4.514 -5.353 1.00 97.75 181 VAL A N 1
ATOM 1352 C CA . VAL A 1 181 ? 5.112 -4.008 -6.532 1.00 97.75 181 VAL A CA 1
ATOM 1353 C C . VAL A 1 181 ? 6.565 -4.442 -6.444 1.00 97.75 181 VAL A C 1
ATOM 1355 O O . VAL A 1 181 ? 7.196 -4.260 -5.407 1.00 97.75 181 VAL A O 1
ATOM 1358 N N . ALA A 1 182 ? 7.093 -5.007 -7.525 1.00 98.06 182 ALA A N 1
ATOM 1359 C CA . ALA A 1 182 ? 8.504 -5.332 -7.688 1.00 98.06 182 ALA A CA 1
ATOM 1360 C C . ALA A 1 182 ? 9.031 -4.603 -8.924 1.00 98.06 182 ALA A C 1
ATOM 1362 O O . ALA A 1 182 ? 8.412 -4.677 -9.985 1.00 98.06 182 ALA A O 1
ATOM 1363 N N . MET A 1 183 ? 10.147 -3.890 -8.798 1.00 98.12 183 MET A N 1
ATOM 1364 C CA . MET A 1 183 ? 10.703 -3.093 -9.887 1.00 98.12 183 MET A CA 1
ATOM 1365 C C . MET A 1 183 ? 12.227 -3.128 -9.883 1.00 98.12 183 MET A C 1
ATOM 1367 O O . MET A 1 183 ? 12.874 -2.982 -8.845 1.00 98.12 183 MET A O 1
ATOM 1371 N N . LYS A 1 184 ? 12.792 -3.287 -11.075 1.00 98.12 184 LYS A N 1
ATOM 1372 C CA . LYS A 1 184 ? 14.211 -3.165 -11.373 1.00 98.12 184 LYS A CA 1
ATOM 1373 C C . LYS A 1 184 ? 14.404 -1.903 -12.203 1.00 98.12 184 LYS A C 1
ATOM 1375 O O . LYS A 1 184 ? 13.783 -1.779 -13.255 1.00 98.12 184 LYS A O 1
ATOM 1380 N N . LEU A 1 185 ? 15.261 -1.002 -11.730 1.00 97.38 185 LEU A N 1
ATOM 1381 C CA . LEU A 1 185 ? 15.736 0.154 -12.489 1.00 97.38 185 LEU A CA 1
ATOM 1382 C C . LEU A 1 185 ? 17.186 -0.075 -12.936 1.00 97.38 185 LEU A C 1
ATOM 1384 O O . LEU A 1 185 ? 17.893 -0.914 -12.362 1.00 97.38 185 LEU A O 1
ATOM 1388 N N . ASP A 1 186 ? 17.626 0.649 -13.966 1.00 96.75 186 ASP A N 1
ATOM 1389 C CA . ASP A 1 186 ? 18.992 0.526 -14.473 1.00 96.75 186 ASP A CA 1
ATOM 1390 C C . ASP A 1 186 ? 20.017 0.875 -13.382 1.00 96.75 186 ASP A C 1
ATOM 1392 O O . ASP A 1 186 ? 19.869 1.846 -12.644 1.00 96.75 186 ASP A O 1
ATOM 1396 N N . GLY A 1 187 ? 21.044 0.039 -13.240 1.00 95.38 187 GLY A N 1
ATOM 1397 C CA . GLY A 1 187 ? 22.067 0.184 -12.201 1.00 95.38 187 GLY A CA 1
ATOM 1398 C C . GLY A 1 187 ? 21.607 -0.033 -10.747 1.00 95.38 187 GLY A C 1
ATOM 1399 O O . GLY A 1 187 ? 22.462 -0.097 -9.865 1.00 95.38 187 GLY A O 1
ATOM 1400 N N . GLU A 1 188 ? 20.311 -0.200 -10.468 1.00 96.25 188 GLU A N 1
ATOM 1401 C CA . GLU A 1 188 ? 19.779 -0.370 -9.106 1.00 96.25 188 GLU A CA 1
ATOM 1402 C C . GLU A 1 188 ? 19.533 -1.837 -8.742 1.00 96.25 188 GLU A C 1
ATOM 1404 O O . GLU A 1 188 ? 19.369 -2.693 -9.605 1.00 96.25 188 GLU A O 1
ATOM 1409 N N . ALA A 1 189 ? 19.480 -2.168 -7.450 1.00 95.69 189 ALA A N 1
ATOM 1410 C CA . ALA A 1 189 ? 18.987 -3.476 -7.012 1.00 95.69 189 ALA A CA 1
ATOM 1411 C C . ALA A 1 189 ? 17.470 -3.611 -7.262 1.00 95.69 189 ALA A C 1
ATOM 1413 O O . ALA A 1 189 ? 16.773 -2.616 -7.448 1.00 95.69 189 ALA A O 1
ATOM 1414 N N . MET A 1 190 ? 16.949 -4.843 -7.246 1.00 97.00 190 MET A N 1
ATOM 1415 C CA . MET A 1 190 ? 15.499 -5.067 -7.241 1.00 97.00 190 MET A CA 1
ATOM 1416 C C . MET A 1 190 ? 14.884 -4.397 -6.008 1.00 97.00 190 MET A C 1
ATOM 1418 O O . MET A 1 190 ? 15.340 -4.621 -4.884 1.00 97.00 190 MET A O 1
ATOM 1422 N N . ARG A 1 191 ? 13.841 -3.597 -6.220 1.00 97.00 191 ARG A N 1
ATOM 1423 C CA . ARG A 1 191 ? 13.073 -2.932 -5.166 1.00 97.00 191 ARG A CA 1
ATOM 1424 C C . ARG A 1 191 ? 11.700 -3.576 -5.075 1.00 97.00 191 ARG A C 1
ATOM 1426 O O . ARG A 1 191 ? 11.084 -3.880 -6.096 1.00 97.00 191 ARG A O 1
ATOM 1433 N N . THR A 1 192 ? 11.222 -3.781 -3.854 1.00 95.94 192 THR A N 1
ATOM 1434 C CA . THR A 1 192 ? 9.900 -4.353 -3.591 1.00 95.94 192 THR A CA 1
ATOM 1435 C C . THR A 1 192 ? 9.154 -3.515 -2.571 1.00 95.94 192 THR A C 1
ATOM 1437 O O . THR A 1 192 ? 9.733 -3.129 -1.555 1.00 95.94 192 THR A O 1
ATOM 1440 N N . TRP A 1 193 ? 7.867 -3.294 -2.811 1.00 95.19 193 TRP A N 1
ATOM 1441 C CA . TRP A 1 193 ? 6.971 -2.603 -1.892 1.00 95.19 193 TRP A CA 1
ATOM 1442 C C . TRP A 1 193 ? 5.730 -3.435 -1.641 1.00 95.19 193 TRP A C 1
ATOM 1444 O O . TRP A 1 193 ? 5.112 -3.917 -2.589 1.00 95.19 193 TRP A O 1
ATOM 1454 N N . GLY A 1 194 ? 5.356 -3.553 -0.373 1.00 89.69 194 GLY A N 1
ATOM 1455 C CA . GLY A 1 194 ? 4.290 -4.436 0.079 1.00 89.69 194 GLY A CA 1
ATOM 1456 C C . GLY A 1 194 ? 4.815 -5.771 0.599 1.00 89.69 194 GLY A C 1
ATOM 1457 O O . GLY A 1 194 ? 5.997 -6.100 0.487 1.00 89.69 194 GLY A O 1
ATOM 1458 N N . GLU A 1 195 ? 3.921 -6.549 1.200 1.00 85.00 195 GLU A N 1
ATOM 1459 C CA . GLU A 1 195 ? 4.274 -7.813 1.847 1.00 85.00 195 GLU A CA 1
ATOM 1460 C C . GLU A 1 195 ? 4.316 -8.992 0.864 1.00 85.00 195 GLU A C 1
ATOM 1462 O O . GLU A 1 195 ? 3.284 -9.567 0.494 1.00 85.00 195 GLU A O 1
ATOM 1467 N N . ALA A 1 196 ? 5.529 -9.422 0.514 1.00 87.69 196 ALA A N 1
ATOM 1468 C CA . ALA A 1 196 ? 5.790 -10.624 -0.275 1.00 87.69 196 ALA A CA 1
ATOM 1469 C C . ALA A 1 196 ? 5.647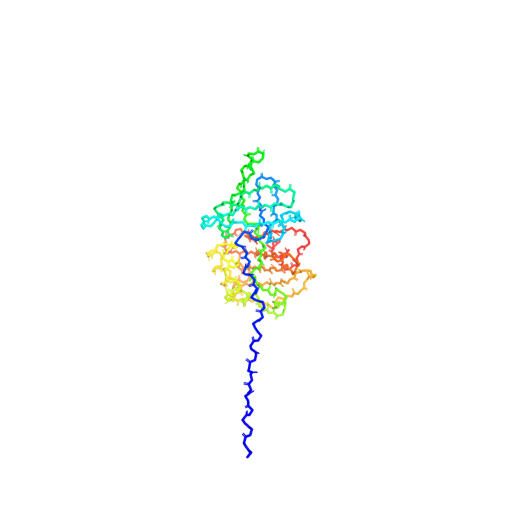 -11.910 0.572 1.00 87.69 196 ALA A C 1
ATOM 1471 O O . ALA A 1 196 ? 6.630 -12.580 0.882 1.00 87.69 196 ALA A O 1
ATOM 1472 N N . ARG A 1 197 ? 4.416 -12.254 0.976 1.00 84.50 197 ARG A N 1
ATOM 1473 C CA . ARG A 1 197 ? 4.114 -13.475 1.752 1.00 84.50 197 ARG A CA 1
ATOM 1474 C C . ARG A 1 197 ? 3.007 -14.327 1.136 1.00 84.50 197 ARG A C 1
ATOM 1476 O O . ARG A 1 197 ? 2.047 -13.794 0.572 1.00 84.50 197 ARG A O 1
ATOM 1483 N N . GLY A 1 198 ? 3.106 -15.637 1.369 1.00 88.62 198 GLY A N 1
ATOM 1484 C CA . GLY A 1 198 ? 2.200 -16.653 0.830 1.00 88.62 198 GLY A CA 1
ATOM 1485 C C . GLY A 1 198 ? 2.531 -17.020 -0.616 1.00 88.62 198 GLY A C 1
ATOM 1486 O O . GLY A 1 198 ? 3.634 -16.752 -1.092 1.00 88.62 198 GLY A O 1
ATOM 1487 N N . ASP A 1 199 ? 1.564 -17.620 -1.307 1.00 92.38 199 ASP A N 1
ATOM 1488 C CA . ASP A 1 199 ? 1.697 -17.953 -2.724 1.00 92.38 199 ASP A CA 1
ATOM 1489 C C . ASP A 1 199 ? 1.576 -16.674 -3.564 1.00 92.38 199 ASP A C 1
ATOM 1491 O O . ASP A 1 199 ? 0.503 -16.067 -3.672 1.00 92.38 199 ASP A O 1
ATOM 1495 N N . LEU A 1 200 ? 2.705 -16.232 -4.121 1.00 96.38 200 LEU A N 1
ATOM 1496 C CA . LEU A 1 200 ? 2.786 -15.051 -4.977 1.00 96.38 200 LEU A CA 1
ATOM 1497 C C . LEU A 1 200 ? 2.448 -15.412 -6.430 1.00 96.38 200 LEU A C 1
ATOM 1499 O O . LEU A 1 200 ? 2.784 -16.509 -6.888 1.00 96.38 200 LEU A O 1
ATOM 1503 N N . PRO A 1 201 ? 1.813 -14.503 -7.190 1.00 97.69 201 PRO A N 1
ATOM 1504 C CA . PRO A 1 201 ? 1.472 -14.781 -8.576 1.00 97.69 201 PRO A CA 1
ATOM 1505 C C . PRO A 1 201 ? 2.742 -14.825 -9.449 1.00 97.69 201 PRO A C 1
ATOM 1507 O O . PRO A 1 201 ? 3.686 -14.069 -9.189 1.00 97.69 201 PRO A O 1
ATOM 1510 N N . PRO A 1 202 ? 2.774 -15.647 -10.519 1.00 98.06 202 PRO A N 1
ATOM 1511 C CA . PRO A 1 202 ? 3.962 -15.824 -11.357 1.00 98.06 202 PRO A CA 1
ATOM 1512 C C . PRO A 1 202 ? 4.624 -14.525 -11.852 1.00 98.06 202 PRO A C 1
ATOM 1514 O O . PRO A 1 202 ? 5.842 -14.438 -11.744 1.00 98.06 202 PRO A O 1
ATOM 1517 N N . PRO A 1 203 ? 3.893 -13.473 -12.293 1.00 97.81 203 PRO A N 1
ATOM 1518 C CA . PRO A 1 203 ? 4.528 -12.225 -12.728 1.00 97.81 203 PRO A CA 1
ATOM 1519 C C . PRO A 1 203 ? 5.448 -11.574 -11.685 1.00 97.81 203 PRO A C 1
ATOM 1521 O O . PRO A 1 203 ? 6.471 -10.996 -12.054 1.00 97.81 203 PRO A O 1
ATOM 1524 N N . ILE A 1 204 ? 5.108 -11.680 -10.394 1.00 97.81 204 ILE A N 1
ATOM 1525 C CA . ILE A 1 204 ? 5.933 -11.171 -9.291 1.00 97.81 204 ILE A CA 1
ATOM 1526 C C . ILE A 1 204 ? 7.164 -12.055 -9.107 1.00 97.81 204 ILE A C 1
ATOM 1528 O O . ILE A 1 204 ? 8.280 -11.541 -9.089 1.00 97.81 204 ILE A O 1
ATOM 1532 N N . VAL A 1 205 ? 6.964 -13.373 -9.003 1.00 97.50 205 VAL A N 1
ATOM 1533 C CA . VAL A 1 205 ? 8.051 -14.341 -8.782 1.00 97.50 205 VAL A CA 1
ATOM 1534 C C . VAL A 1 205 ? 9.076 -14.257 -9.911 1.00 97.50 205 VAL A C 1
ATOM 1536 O O . VAL A 1 205 ? 10.263 -14.073 -9.653 1.00 97.50 205 VAL A O 1
ATOM 1539 N N . ASP A 1 206 ? 8.613 -14.289 -11.160 1.00 97.38 206 ASP A N 1
ATOM 1540 C CA . ASP A 1 206 ? 9.465 -14.220 -12.346 1.00 97.38 206 ASP A CA 1
ATOM 1541 C C . ASP A 1 206 ? 10.238 -12.899 -12.415 1.00 97.38 206 ASP A C 1
ATOM 1543 O O . ASP A 1 206 ? 11.395 -12.880 -12.825 1.00 97.38 206 ASP A O 1
ATOM 1547 N N . THR A 1 207 ? 9.614 -11.784 -12.026 1.00 96.88 207 THR A N 1
ATOM 1548 C CA . THR A 1 207 ? 10.275 -10.472 -11.985 1.00 96.88 207 THR A CA 1
ATOM 1549 C C . THR A 1 207 ? 11.363 -10.432 -10.922 1.00 96.88 207 THR A C 1
ATOM 1551 O O . THR A 1 207 ? 12.463 -9.980 -11.214 1.00 96.88 207 THR A O 1
ATOM 1554 N N . MET A 1 208 ? 11.090 -10.934 -9.716 1.00 95.06 208 MET A N 1
ATOM 1555 C CA . MET A 1 208 ? 12.039 -10.921 -8.596 1.00 95.06 208 MET A CA 1
ATOM 1556 C C . MET A 1 208 ? 13.257 -11.837 -8.802 1.00 95.06 208 MET A C 1
ATOM 1558 O O . MET A 1 208 ? 14.242 -11.699 -8.080 1.00 95.06 208 MET A O 1
ATOM 1562 N N . MET A 1 209 ? 13.194 -12.771 -9.756 1.00 94.94 209 MET A N 1
ATOM 1563 C CA . MET A 1 209 ? 14.257 -13.744 -10.042 1.00 94.94 209 MET A CA 1
ATOM 1564 C C . MET A 1 209 ? 15.131 -13.398 -11.260 1.00 94.94 209 MET A C 1
ATOM 1566 O O . MET A 1 209 ? 16.068 -14.143 -11.551 1.00 94.94 209 MET A O 1
ATOM 1570 N N . LYS A 1 210 ? 14.819 -12.321 -11.987 1.00 90.38 210 LYS A N 1
ATOM 1571 C CA . LYS A 1 210 ? 15.606 -11.843 -13.134 1.00 90.38 210 LYS A CA 1
ATOM 1572 C C . LYS A 1 210 ? 16.777 -10.964 -12.702 1.00 90.38 210 LYS A C 1
ATOM 1574 O O . LYS A 1 210 ? 17.799 -11.011 -13.422 1.00 90.38 210 LYS A O 1
#

Radius of gyration: 22.07 Å; chains: 1; bounding box: 88×38×57 Å

Organism: NCBI:txid2585369